Protein 5L09 (pdb70)

InterPro domains:
  IPR000792 Transcription regulator LuxR, C-terminal [PF00196] (180-233)
  IPR000792 Transcription regulator LuxR, C-terminal [PR00038] (181-195)
  IPR000792 Transcription regulator LuxR, C-terminal [PR00038] (195-211)
  IPR000792 Transcription regulator LuxR, C-terminal [PR00038] (211-223)
  IPR000792 Transcription regulator LuxR, C-terminal [PS00622] (195-222)
  IPR000792 Transcription regulator LuxR, C-terminal [PS50043] (174-239)
  IPR000792 Transcription regulator LuxR, C-terminal [SM00421] (178-235)
  IPR000792 Transcription regulator LuxR, C-terminal [cd06170] (181-237)
  IPR005143 Transcription factor LuxR-like, autoinducer-binding domain [PF03472] (13-157)
  IPR016032 Signal transduction response regulator, C-terminal effector [SSF46894] (178-241)
  IPR036388 Winged helix-like DNA-binding domain superfamily [G3DSA:1.10.10.10] (181-241)
  IPR036693 Transcription factor LuxR-like, autoinducer-binding domain superfamily [G3DSA:3.30.450.80] (1-179)
  IPR036693 Transcription factor LuxR-like, autoinducer-binding domain superfamily [SSF75516] (2-162)

Nearest PDB structures (foldseek):
  5l09-assembly1_B  TM=1.006E+00  e=4.737E-28  Yersinia enterocolitica subsp. enterocolitica 8081
  5l07-assembly1_A  TM=9.678E-01  e=7.336E-25  Yersinia enterocolitica
  5l09-assembly1_A  TM=9.759E-01  e=1.894E-23  Yersinia enterocolitica subsp. enterocolitica 8081
  5l07-assembly1_B  TM=9.700E-01  e=7.564E-23  Yersinia enterocolitica
  6mwz-assembly1_A  TM=8.054E-01  e=3.271E-07  Pseudomonas aeruginosa UCBPP-PA14

Sequence (317 aa):
IIDYFDNESINEDIKNYIQRRRIKAYGDLLRYSYLVNKKTPLHPTIISNYPLLDWVKKYKKNSYHLIDPVILTAKDKVAPFAWDDNSVINKKDSAVFKLAREYNIVNGYTFVLLHDNSNNATLNISNGSDDSISFDESIEINKEEKIQLLILTHEKLGLYQSYFDNESINEDIKNYIQRRIKAYGDLRYSYLVNKKTPLHPTIISNYPLDWVKKYKKNSYHLIDPVILTAKDKVAPFAWDDNSVINKKSTDSAVFKLAREYNIVNGYTFVLLHDNSNNATLNISNGSDDSISFDESIEINKEKIQLLILTHEKLGLYQSNSDK

Structure (mmCIF, N/CA/C/O backbone):
data_5L09
#
_entry.id   5L09
#
_cell.length_a   63.878
_cell.length_b   122.775
_cell.length_c   107.603
_cell.angle_alpha   90.00
_cell.angle_beta   90.00
_cell.angle_gamma   90.00
#
_symmetry.space_group_name_H-M   'C 2 2 21'
#
loop_
_entity.id
_entity.type
_entity.pdbx_description
1 polymer 'Quorum-sensing transcriptional activator'
2 non-polymer 3-oxo-N-[(3S)-2-oxotetrahydrofuran-3-yl]hexanamide
3 non-polymer 'SULFATE ION'
4 non-polymer 1,2-ETHANEDIOL
5 non-polymer 'ACETIC ACID'
6 water water
#
loop_
_atom_site.group_PDB
_atom_site.id
_atom_site.type_symbol
_atom_site.label_atom_id
_atom_site.label_alt_id
_atom_site.label_comp_id
_atom_site.label_asym_id
_atom_site.label_entity_id
_atom_site.label_seq_id
_atom_site.pdbx_PDB_ins_code
_atom_site.Cartn_x
_atom_site.Cartn_y
_atom_site.Cartn_z
_atom_site.occupancy
_atom_site.B_iso_or_equiv
_atom_site.auth_seq_id
_atom_site.auth_comp_id
_atom_site.auth_asym_id
_atom_site.auth_atom_id
_atom_site.pdbx_PDB_model_num
ATOM 1 N N . ILE A 1 2 ? 33.900 10.557 4.541 1.00 87.86 2 ILE A N 1
ATOM 2 C CA . ILE A 1 2 ? 34.260 11.774 3.819 1.00 90.38 2 ILE A CA 1
ATOM 3 C C . ILE A 1 2 ? 33.553 11.815 2.460 1.00 81.93 2 ILE A C 1
ATOM 4 O O . ILE A 1 2 ? 33.419 10.791 1.781 1.00 76.59 2 ILE A O 1
ATOM 9 N N . ILE A 1 3 ? 33.102 13.008 2.073 1.00 72.69 3 ILE A N 1
ATOM 10 C CA . ILE A 1 3 ? 32.277 13.210 0.888 1.00 71.17 3 ILE A CA 1
ATOM 11 C C . ILE A 1 3 ? 33.055 14.057 -0.113 1.00 73.60 3 ILE A C 1
ATOM 12 O O . ILE A 1 3 ? 33.752 15.001 0.274 1.00 79.33 3 ILE A O 1
ATOM 17 N N . ASP A 1 4 ? 32.932 13.719 -1.399 1.00 77.42 4 ASP A N 1
ATOM 18 C CA . ASP A 1 4 ? 33.551 14.472 -2.486 1.00 76.61 4 ASP A CA 1
ATOM 19 C C . ASP A 1 4 ? 32.640 15.618 -2.939 1.00 73.91 4 ASP A C 1
ATOM 20 O O . ASP A 1 4 ? 31.471 15.708 -2.556 1.00 66.78 4 ASP A O 1
ATOM 25 N N . TYR A 1 5 ? 33.192 16.503 -3.770 1.00 69.61 5 TYR A N 1
ATOM 26 C CA . TYR A 1 5 ? 32.398 17.576 -4.356 1.00 64.85 5 TYR A CA 1
ATOM 27 C C . TYR A 1 5 ? 31.395 17.006 -5.352 1.00 56.79 5 TYR A C 1
ATOM 28 O O . TYR A 1 5 ? 31.720 16.118 -6.145 1.00 60.02 5 TYR A O 1
ATOM 37 N N . PHE A 1 6 ? 30.172 17.536 -5.317 1.00 33.50 6 PHE A N 1
ATOM 38 C CA . PHE A 1 6 ? 29.051 16.990 -6.085 1.00 27.08 6 PHE A CA 1
ATOM 39 C C . PHE A 1 6 ? 29.053 17.503 -7.529 1.00 30.95 6 PHE A C 1
ATOM 40 O O . PHE A 1 6 ? 28.100 18.126 -7.990 1.00 43.83 6 PHE A O 1
ATOM 48 N N . ASP A 1 7 ? 30.131 17.221 -8.255 1.00 35.93 7 ASP A N 1
ATOM 49 C CA . ASP A 1 7 ? 30.334 17.897 -9.533 1.00 41.63 7 ASP A CA 1
ATOM 50 C C . ASP A 1 7 ? 30.606 16.938 -10.692 1.00 41.16 7 ASP A C 1
ATOM 51 O O . ASP A 1 7 ? 31.312 17.295 -11.638 1.00 45.13 7 ASP A O 1
ATOM 56 N N . ASN A 1 8 ? 30.041 15.735 -10.664 1.00 35.11 8 ASN A N 1
ATOM 57 C CA . ASN A 1 8 ? 30.042 14.862 -11.836 1.00 30.47 8 ASN A CA 1
ATOM 58 C C . ASN A 1 8 ? 28.764 15.136 -12.625 1.00 32.33 8 ASN A C 1
ATOM 59 O O . ASN A 1 8 ? 27.660 15.015 -12.085 1.00 27.58 8 ASN A O 1
ATOM 64 N N . GLU A 1 9 ? 28.917 15.506 -13.899 1.00 27.00 9 GLU A N 1
ATOM 65 C CA . GLU A 1 9 ? 27.788 15.945 -14.711 1.00 30.31 9 GLU A CA 1
ATOM 66 C C . GLU A 1 9 ? 26.827 14.805 -15.021 1.00 24.25 9 GLU A C 1
ATOM 67 O O . GLU A 1 9 ? 25.609 15.004 -15.018 1.00 24.15 9 GLU A O 1
ATOM 73 N N . SER A 1 10 ? 27.353 13.615 -15.339 1.00 24.16 10 SER A N 1
ATOM 74 C CA . SER A 1 10 ? 26.485 12.465 -15.601 1.00 29.76 10 SER A CA 1
ATOM 75 C C . SER A 1 10 ? 25.648 12.104 -14.373 1.00 25.90 10 SER A C 1
ATOM 76 O O . SER A 1 10 ? 24.465 11.769 -14.497 1.00 22.21 10 SER A O 1
ATOM 79 N N . ILE A 1 11 ? 26.261 12.133 -13.187 1.00 24.04 11 ILE A N 1
ATOM 80 C CA . ILE A 1 11 ? 25.548 11.787 -11.961 1.00 25.71 11 ILE A CA 1
ATOM 81 C C . ILE A 1 11 ? 24.489 12.835 -11.648 1.00 23.39 11 ILE A C 1
ATOM 82 O O . ILE A 1 11 ? 23.349 12.503 -11.303 1.00 19.35 11 ILE A O 1
ATOM 87 N N . ASN A 1 12 ? 24.838 14.116 -11.796 1.00 18.91 12 ASN A N 1
ATOM 88 C CA . ASN A 1 12 ? 23.892 15.173 -11.468 1.00 23.84 12 ASN A CA 1
ATOM 89 C C . ASN A 1 12 ? 22.716 15.194 -12.429 1.00 26.34 12 ASN A C 1
ATOM 90 O O . ASN A 1 12 ? 21.607 15.548 -12.023 1.00 19.47 12 ASN A O 1
ATOM 95 N N . GLU A 1 13 ? 22.924 14.798 -13.692 1.00 19.98 13 GLU A N 1
ATOM 96 C CA . GLU A 1 13 ? 21.801 14.687 -14.620 1.00 21.32 13 GLU A CA 1
ATOM 97 C C . GLU A 1 13 ? 20.903 13.504 -14.268 1.00 19.94 13 GLU A C 1
ATOM 98 O O . GLU A 1 13 ? 19.677 13.595 -14.391 1.00 20.62 13 GLU A O 1
ATOM 104 N N . ASP A 1 14 ? 21.490 12.380 -13.843 1.00 19.05 14 ASP A N 1
ATOM 105 C CA . ASP A 1 14 ? 20.660 11.265 -13.378 1.00 18.69 14 ASP A CA 1
ATOM 106 C C . ASP A 1 14 ? 19.845 11.650 -12.150 1.00 16.30 14 ASP A C 1
ATOM 107 O O . ASP A 1 14 ? 18.660 11.316 -12.054 1.00 21.46 14 ASP A O 1
ATOM 112 N N . ILE A 1 15 ? 20.458 12.374 -11.220 1.00 13.80 15 ILE A N 1
ATOM 113 C CA . ILE A 1 15 ? 19.744 12.849 -10.038 1.00 16.97 15 ILE A CA 1
ATOM 114 C C . ILE A 1 15 ? 18.685 13.872 -10.429 1.00 18.02 15 ILE A C 1
ATOM 115 O O . ILE A 1 15 ? 17.600 13.927 -9.833 1.00 15.94 15 ILE A O 1
ATOM 120 N N . LYS A 1 16 ? 18.972 14.695 -11.439 1.00 18.07 16 LYS A N 1
ATOM 121 C CA . LYS A 1 16 ? 17.949 15.606 -11.952 1.00 16.40 16 LYS A CA 1
ATOM 122 C C . LYS A 1 16 ? 16.727 14.841 -12.449 1.00 16.42 16 LYS A C 1
ATOM 123 O O . LYS A 1 16 ? 15.581 15.201 -12.145 1.00 16.57 16 LYS A O 1
ATOM 129 N N . ASN A 1 17 ? 16.947 13.778 -13.213 1.00 18.12 17 ASN A N 1
ATOM 130 C CA . ASN A 1 17 ? 15.816 12.968 -13.662 1.00 17.84 17 ASN A CA 1
ATOM 131 C C . ASN A 1 17 ? 15.105 12.328 -12.478 1.00 20.00 17 ASN A C 1
ATOM 132 O O . ASN A 1 17 ? 13.870 12.281 -12.435 1.00 21.33 17 ASN A O 1
ATOM 137 N N . TYR A 1 18 ? 15.878 11.849 -11.499 1.00 19.60 18 TYR A N 1
ATOM 138 C CA . TYR A 1 18 ? 15.302 11.265 -10.286 1.00 16.86 18 TYR A CA 1
ATOM 139 C C . TYR A 1 18 ? 14.347 12.237 -9.585 1.00 13.78 18 TYR A C 1
ATOM 140 O O . TYR A 1 18 ? 13.216 11.866 -9.231 1.00 16.76 18 TYR A O 1
ATOM 149 N N . ILE A 1 19 ? 14.792 13.481 -9.355 1.00 12.37 19 ILE A N 1
ATOM 150 C CA . ILE A 1 19 ? 13.933 14.498 -8.730 1.00 13.59 19 ILE A CA 1
ATOM 151 C C . ILE A 1 19 ? 12.734 14.816 -9.613 1.00 16.21 19 ILE A C 1
ATOM 152 O O . ILE A 1 19 ? 11.591 14.871 -9.144 1.00 14.84 19 ILE A O 1
ATOM 157 N N . GLN A 1 20 ? 12.987 15.103 -10.895 1.00 17.98 20 GLN A N 1
ATOM 158 C CA . GLN A 1 20 ? 11.950 15.648 -11.773 1.00 25.14 20 GLN A CA 1
ATOM 159 C C . GLN A 1 20 ? 10.762 14.694 -11.903 1.00 23.29 20 GLN A C 1
ATOM 160 O O . GLN A 1 20 ? 9.598 15.122 -11.825 1.00 21.99 20 GLN A O 1
ATOM 166 N N A ARG A 1 21 ? 11.038 13.395 -12.081 0.46 21.75 21 ARG A N 1
ATOM 167 N N B ARG A 1 21 ? 11.039 13.393 -12.069 0.54 21.21 21 ARG A N 1
ATOM 168 C CA A ARG A 1 21 ? 9.968 12.408 -12.210 0.46 27.92 21 ARG A CA 1
ATOM 169 C CA B ARG A 1 21 ? 9.971 12.406 -12.212 0.54 27.93 21 ARG A CA 1
ATOM 170 C C A ARG A 1 21 ? 9.102 12.362 -10.962 0.46 31.69 21 ARG A C 1
ATOM 171 C C B ARG A 1 21 ? 9.108 12.336 -10.963 0.54 32.01 21 ARG A C 1
ATOM 172 O O A ARG A 1 21 ? 7.882 12.182 -11.051 0.46 29.41 21 ARG A O 1
ATOM 173 O O B ARG A 1 21 ? 7.894 12.120 -11.051 0.54 29.55 21 ARG A O 1
ATOM 188 N N . ARG A 1 22 ? 9.718 12.508 -9.785 1.00 23.09 22 ARG A N 1
ATOM 189 C CA . ARG A 1 22 ? 8.978 12.360 -8.536 1.00 22.30 22 ARG A CA 1
ATOM 190 C C . ARG A 1 22 ? 8.260 13.636 -8.161 1.00 20.90 22 ARG A C 1
ATOM 191 O O . ARG A 1 22 ? 7.110 13.598 -7.694 1.00 22.88 22 ARG A O 1
ATOM 199 N N . ILE A 1 23 ? 8.913 14.783 -8.355 1.00 20.32 23 ILE A N 1
ATOM 200 C CA . ILE A 1 23 ? 8.278 16.011 -7.907 1.00 27.49 23 ILE A CA 1
ATOM 201 C C . ILE A 1 23 ? 7.090 16.378 -8.808 1.00 24.35 23 ILE A C 1
ATOM 202 O O . ILE A 1 23 ? 6.164 17.073 -8.362 1.00 23.89 23 ILE A O 1
ATOM 207 N N . LYS A 1 24 ? 7.032 15.848 -10.031 1.00 28.13 24 LYS A N 1
ATOM 208 C CA . LYS A 1 24 ? 5.881 16.139 -10.886 1.00 31.16 24 LYS A CA 1
ATOM 209 C C . LYS A 1 24 ? 4.597 15.458 -10.417 1.00 31.74 24 LYS A C 1
ATOM 210 O O . LYS A 1 24 ? 3.519 15.848 -10.872 1.00 29.86 24 LYS A O 1
ATOM 216 N N . ALA A 1 25 ? 4.679 14.486 -9.498 1.00 31.26 25 ALA A N 1
ATOM 217 C CA . ALA A 1 25 ? 3.494 13.983 -8.804 1.00 28.74 25 ALA A CA 1
ATOM 218 C C . ALA A 1 25 ? 2.750 15.068 -8.036 1.00 35.57 25 ALA A C 1
ATOM 219 O O . ALA A 1 25 ? 1.582 14.873 -7.696 1.00 33.80 25 ALA A O 1
ATOM 221 N N . TYR A 1 26 ? 3.394 16.184 -7.718 1.00 26.20 26 TYR A N 1
ATOM 222 C CA . TYR A 1 26 ? 2.760 17.223 -6.922 1.00 32.44 26 TYR A CA 1
ATOM 223 C C . TYR A 1 26 ? 2.282 18.397 -7.761 1.00 29.19 26 TYR A C 1
ATOM 224 O O . TYR A 1 26 ? 1.730 19.353 -7.204 1.00 31.07 26 TYR A O 1
ATOM 233 N N . GLY A 1 27 ? 2.428 18.326 -9.079 1.00 28.71 27 GLY A N 1
ATOM 234 C CA . GLY A 1 27 ? 2.009 19.367 -9.995 1.00 33.77 27 GLY A CA 1
ATOM 235 C C . GLY A 1 27 ? 3.089 19.695 -11.003 1.00 29.64 27 GLY A C 1
ATOM 236 O O . GLY A 1 27 ? 4.187 19.132 -10.991 1.00 32.08 27 GLY A O 1
ATOM 237 N N . ASP A 1 28 ? 2.767 20.611 -11.911 1.00 33.82 28 ASP A N 1
ATOM 238 C CA . ASP A 1 28 ? 3.750 21.153 -12.849 1.00 44.83 28 ASP A CA 1
ATOM 239 C C . ASP A 1 28 ? 4.438 22.307 -12.129 1.00 48.67 28 ASP A C 1
ATOM 240 O O . ASP A 1 28 ? 3.879 23.400 -12.010 1.00 59.24 28 ASP A O 1
ATOM 245 N N A LEU A 1 29 ? 5.647 22.051 -11.630 0.48 29.08 29 LEU A N 1
ATOM 246 N N B LEU A 1 29 ? 5.647 22.077 -11.630 0.52 28.94 29 LEU A N 1
ATOM 247 C CA A LEU A 1 29 ? 6.307 22.944 -10.690 0.48 30.92 29 LEU A CA 1
ATOM 248 C CA B LEU A 1 29 ? 6.241 23.067 -10.747 0.52 30.99 29 LEU A CA 1
ATOM 249 C C A LEU A 1 29 ? 7.679 23.345 -11.211 0.48 26.43 29 LEU A C 1
ATOM 250 C C B LEU A 1 29 ? 7.712 23.266 -11.067 0.52 26.33 29 LEU A C 1
ATOM 251 O O A LEU A 1 29 ? 8.233 22.724 -12.121 0.48 20.38 29 LEU A O 1
ATOM 252 O O B LEU A 1 29 ? 8.373 22.414 -11.666 0.52 22.48 29 LEU A O 1
ATOM 261 N N . ARG A 1 30 ? 8.212 24.413 -10.622 1.00 16.99 30 ARG A N 1
ATOM 262 C CA . ARG A 1 30 ? 9.613 24.758 -10.733 1.00 13.61 30 ARG A CA 1
ATOM 263 C C . ARG A 1 30 ? 10.275 24.294 -9.445 1.00 21.47 30 ARG A C 1
ATOM 264 O O . ARG A 1 30 ? 9.700 24.454 -8.365 1.00 14.96 30 ARG A O 1
ATOM 272 N N . TYR A 1 31 ? 11.457 23.683 -9.556 1.00 15.84 31 TYR A N 1
ATOM 273 C CA . TYR A 1 31 ? 12.152 23.213 -8.360 1.00 13.30 31 TYR A CA 1
ATOM 274 C C . TYR A 1 31 ? 13.634 23.535 -8.492 1.00 18.03 31 TYR A C 1
ATOM 275 O O . TYR A 1 31 ? 14.176 23.627 -9.596 1.00 15.30 31 TYR A O 1
ATOM 284 N N . SER A 1 32 ? 14.288 23.691 -7.345 1.00 14.33 32 SER A N 1
ATOM 285 C CA . SER A 1 32 ? 15.739 23.760 -7.291 1.00 14.60 32 SER A CA 1
ATOM 286 C C . SER A 1 32 ? 16.217 22.993 -6.074 1.00 19.16 32 SER A C 1
ATOM 287 O O . SER A 1 32 ? 15.844 23.330 -4.952 1.00 13.51 32 SER A O 1
ATOM 290 N N . TYR A 1 33 ? 17.046 21.978 -6.305 1.00 13.80 33 TYR A N 1
ATOM 291 C CA . TYR A 1 33 ? 17.794 21.303 -5.258 1.00 9.85 33 TYR A CA 1
ATOM 292 C C . TYR A 1 33 ? 19.134 22.024 -5.147 1.00 15.21 33 TYR A C 1
ATOM 293 O O . TYR A 1 33 ? 19.949 21.979 -6.072 1.00 14.35 33 TYR A O 1
ATOM 302 N N . LEU A 1 34 ? 19.361 22.695 -4.022 1.00 11.15 34 LEU A N 1
ATOM 303 C CA . LEU A 1 34 ? 20.564 23.492 -3.807 1.00 11.90 34 LEU A CA 1
ATOM 304 C C . LEU A 1 34 ? 21.283 22.952 -2.575 1.00 15.24 34 LEU A C 1
ATOM 305 O O . LEU A 1 34 ? 20.696 22.892 -1.490 1.00 16.17 34 LEU A O 1
ATOM 310 N N . VAL A 1 35 ? 22.540 22.555 -2.738 1.00 11.66 35 VAL A N 1
ATOM 311 C CA . VAL A 1 35 ? 23.341 22.031 -1.631 1.00 12.43 35 VAL A CA 1
ATOM 312 C C . VAL A 1 35 ? 24.519 22.961 -1.412 1.00 20.47 35 VAL A C 1
ATOM 313 O O . VAL A 1 35 ? 25.242 23.287 -2.359 1.00 16.70 35 VAL A O 1
ATOM 325 N N . ASN A 1 37 ? 27.870 23.888 1.284 1.00 14.73 37 AS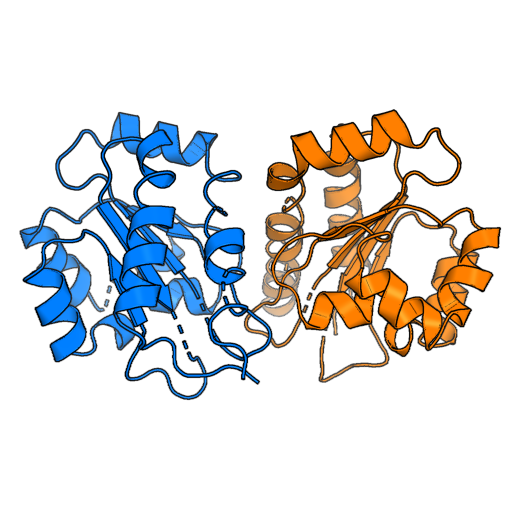N A N 1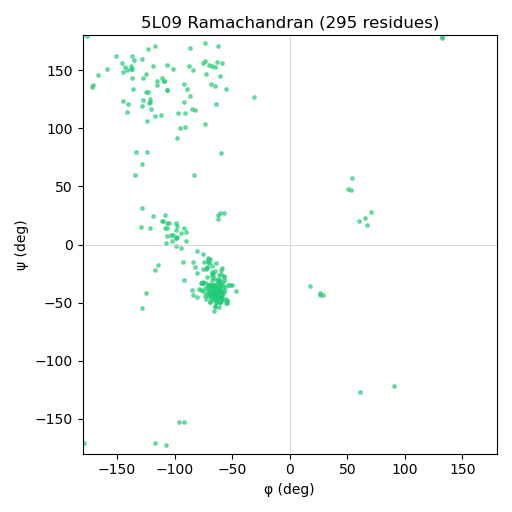
ATOM 326 C CA . ASN A 1 37 ? 28.683 23.523 2.436 1.00 12.44 37 ASN A CA 1
ATOM 327 C C . ASN A 1 37 ? 28.724 24.713 3.391 1.00 18.23 37 ASN A C 1
ATOM 328 O O . ASN A 1 37 ? 29.068 25.826 2.993 1.00 19.38 37 ASN A O 1
ATOM 333 N N . LYS A 1 38 ? 28.335 24.496 4.641 1.00 11.52 38 LYS A N 1
ATOM 334 C CA . LYS A 1 38 ? 28.231 25.624 5.556 1.00 12.59 38 LYS A CA 1
ATOM 335 C C . LYS A 1 38 ? 29.595 26.164 5.995 1.00 22.28 38 LYS A C 1
ATOM 336 O O . LYS A 1 38 ? 29.670 27.313 6.438 1.00 20.42 38 LYS A O 1
ATOM 342 N N . LYS A 1 39 ? 30.666 25.373 5.890 1.00 18.47 39 LYS A N 1
ATOM 343 C CA . LYS A 1 39 ? 31.999 25.904 6.183 1.00 23.40 39 LYS A CA 1
ATOM 344 C C . LYS A 1 39 ? 32.544 26.723 5.026 1.00 22.44 39 LYS A C 1
ATOM 345 O O . LYS A 1 39 ? 33.243 27.719 5.249 1.00 20.95 39 LYS A O 1
ATOM 351 N N . THR A 1 40 ? 32.290 26.288 3.788 1.00 18.55 40 THR A N 1
ATOM 352 C CA . THR A 1 40 ? 32.845 26.923 2.584 1.00 16.62 40 THR A CA 1
ATOM 353 C C . THR A 1 40 ? 31.698 27.087 1.594 1.00 17.45 40 THR A C 1
ATOM 354 O O . THR A 1 40 ? 31.564 26.308 0.644 1.00 16.60 40 THR A O 1
ATOM 358 N N . PRO A 1 41 ? 30.866 28.100 1.778 1.00 17.12 41 PRO A N 1
ATOM 359 C CA . PRO A 1 41 ? 29.576 28.157 1.065 1.00 19.16 41 PRO A CA 1
ATOM 360 C C . PRO A 1 41 ? 29.581 28.891 -0.267 1.00 21.56 41 PRO A C 1
ATOM 361 O O . PRO A 1 41 ? 28.495 29.205 -0.762 1.00 19.59 41 PRO A O 1
ATOM 365 N N . LEU A 1 42 ? 30.738 29.185 -0.860 1.00 24.42 42 LEU A N 1
ATOM 366 C CA . LEU A 1 42 ? 30.746 30.099 -1.998 1.00 27.73 42 LEU A CA 1
ATOM 367 C C . LEU A 1 42 ? 30.128 29.470 -3.248 1.00 16.58 42 LEU A C 1
ATOM 368 O O . LEU A 1 42 ? 29.486 30.179 -4.032 1.00 20.72 42 LEU A O 1
ATOM 373 N N . HIS A 1 43 ? 30.324 28.165 -3.459 1.00 17.14 43 HIS A N 1
ATOM 374 C CA . HIS A 1 43 ? 29.991 27.488 -4.717 1.00 22.25 43 HIS A CA 1
ATOM 375 C C . HIS A 1 43 ? 29.040 26.329 -4.464 1.00 24.63 43 HIS A C 1
ATOM 376 O O . HIS A 1 43 ? 29.456 25.167 -4.438 1.00 23.47 43 HIS A O 1
ATOM 383 N N . PRO A 1 44 ? 27.752 26.601 -4.298 1.00 18.49 44 PRO A N 1
ATOM 384 C CA . PRO A 1 44 ? 26.788 25.521 -4.036 1.00 18.47 44 PRO A CA 1
ATOM 385 C C . PRO A 1 44 ? 26.518 24.714 -5.294 1.00 16.29 44 PRO A C 1
ATOM 386 O O . PRO A 1 44 ? 26.718 25.164 -6.421 1.00 20.75 44 PRO A O 1
ATOM 390 N N . THR A 1 45 ? 26.055 23.493 -5.096 1.00 16.92 45 THR A N 1
ATOM 391 C CA . THR A 1 45 ? 25.579 22.684 -6.207 1.00 14.47 45 THR A CA 1
ATOM 392 C C . THR A 1 45 ? 24.098 22.958 -6.425 1.00 14.98 45 THR A C 1
ATOM 393 O O . THR A 1 45 ? 23.321 22.992 -5.464 1.00 16.45 45 THR A O 1
ATOM 397 N N . ILE A 1 46 ? 23.704 23.165 -7.683 1.00 11.69 46 ILE A N 1
ATOM 398 C CA . ILE A 1 46 ? 22.316 23.516 -8.000 1.00 16.85 46 ILE A CA 1
ATOM 399 C C . ILE A 1 46 ? 21.811 22.566 -9.079 1.00 25.67 46 ILE A C 1
ATOM 400 O O . ILE A 1 46 ? 22.358 22.536 -10.186 1.00 18.49 46 ILE A O 1
ATOM 405 N N . ILE A 1 47 ? 20.763 21.808 -8.774 1.00 13.36 47 ILE A N 1
ATOM 406 C CA . ILE A 1 47 ? 20.108 20.955 -9.760 1.00 14.43 47 ILE A CA 1
ATOM 407 C C . ILE A 1 47 ? 18.664 21.424 -9.849 1.00 16.35 47 ILE A C 1
ATOM 408 O O . ILE A 1 47 ? 17.931 21.362 -8.853 1.00 16.60 47 ILE A O 1
ATOM 413 N N . SER A 1 48 ? 18.257 21.914 -11.026 1.00 14.81 48 SER A N 1
ATOM 414 C CA . SER A 1 48 ? 17.060 22.751 -11.086 1.00 14.96 48 SER A CA 1
ATOM 415 C C . SER A 1 48 ? 16.472 22.764 -12.491 1.00 20.96 48 SER A C 1
ATOM 416 O O . SER A 1 48 ? 17.197 22.647 -13.484 1.00 19.00 48 SER A O 1
ATOM 419 N N . ASN A 1 49 ? 15.153 22.945 -12.564 1.00 17.25 49 ASN A N 1
ATOM 420 C CA . ASN A 1 49 ? 14.490 23.305 -13.809 1.00 24.91 49 ASN A CA 1
ATOM 421 C C . ASN A 1 49 ? 14.036 24.761 -13.822 1.00 24.03 49 ASN A C 1
ATOM 422 O O . ASN A 1 49 ? 13.157 25.120 -14.612 1.00 21.11 49 ASN A O 1
ATOM 427 N N . TYR A 1 50 ? 14.597 25.608 -12.947 1.00 21.02 50 TYR A N 1
ATOM 428 C CA . TYR A 1 50 ? 14.352 27.047 -13.057 1.00 18.75 50 TYR A CA 1
ATOM 429 C C . TYR A 1 50 ? 14.810 27.532 -14.435 1.00 18.48 50 TYR A C 1
ATOM 430 O O . TYR A 1 50 ? 15.682 26.916 -15.052 1.00 20.31 50 TYR A O 1
ATOM 439 N N . PRO A 1 51 ? 14.265 28.652 -14.918 1.00 27.75 51 PRO A N 1
ATOM 440 C CA . PRO A 1 51 ? 14.797 29.270 -16.145 1.00 33.12 51 PRO A CA 1
ATOM 441 C C . PRO A 1 51 ? 16.316 29.364 -16.127 1.00 31.82 51 PRO A C 1
ATOM 442 O O . PRO A 1 51 ? 16.916 29.859 -15.166 1.00 26.99 51 PRO A O 1
ATOM 446 N N A LEU A 1 52 ? 16.934 28.890 -17.216 0.34 27.99 52 LEU A N 1
ATOM 447 N N B LEU A 1 52 ? 16.935 28.900 -17.217 0.66 26.52 52 LEU A N 1
ATOM 448 C CA A LEU A 1 52 ? 18.386 28.750 -17.268 0.34 30.54 52 LEU A CA 1
ATOM 449 C CA B LEU A 1 52 ? 18.384 28.757 -17.257 0.66 30.91 52 LEU A CA 1
ATOM 450 C C A LEU A 1 52 ? 19.089 30.090 -17.085 0.34 29.67 52 LEU A C 1
ATOM 451 C C B LEU A 1 52 ? 19.085 30.097 -17.073 0.66 29.91 52 LEU A C 1
ATOM 452 O O A LEU A 1 52 ? 20.157 30.157 -16.468 0.34 27.59 52 LEU A O 1
ATOM 453 O O B LEU A 1 52 ? 20.145 30.171 -16.445 0.66 27.45 52 LEU A O 1
ATOM 462 N N . ASP A 1 53 ? 18.510 31.169 -17.615 1.00 30.46 53 ASP A N 1
ATOM 463 C CA . ASP A 1 53 ? 19.139 32.477 -17.474 1.00 33.00 53 ASP A CA 1
ATOM 464 C C . ASP A 1 53 ? 19.103 32.969 -16.031 1.00 31.38 53 ASP A C 1
ATOM 465 O O . ASP A 1 53 ? 20.034 33.651 -15.590 1.00 27.49 53 ASP A O 1
ATOM 470 N N . TRP A 1 54 ? 18.055 32.624 -15.280 1.00 22.03 54 TRP A N 1
ATOM 471 C CA . TRP A 1 54 ? 18.029 32.954 -13.859 1.00 19.49 54 TRP A CA 1
ATOM 472 C C . TRP A 1 54 ? 19.076 32.152 -13.094 1.00 20.06 54 TRP A C 1
ATOM 473 O O . TRP A 1 54 ? 19.828 32.716 -12.286 1.00 21.49 54 TRP A O 1
ATOM 484 N N . VAL A 1 55 ? 19.159 30.839 -13.354 1.00 19.05 55 VAL A N 1
ATOM 485 C CA . VAL A 1 55 ? 20.173 30.009 -12.708 1.00 19.15 55 VAL A CA 1
ATOM 486 C C . VAL A 1 55 ? 21.566 30.564 -12.977 1.00 24.39 55 VAL A C 1
ATOM 487 O O . VAL A 1 55 ? 22.386 30.697 -12.062 1.00 20.80 55 VAL A O 1
ATOM 491 N N . LYS A 1 56 ? 21.852 30.899 -14.240 1.00 24.19 56 LYS A N 1
ATOM 492 C CA . LYS A 1 56 ? 23.175 31.412 -14.576 1.00 23.81 56 LYS A CA 1
ATOM 493 C C . LYS A 1 56 ? 23.459 32.723 -13.857 1.00 20.50 56 LYS A C 1
ATOM 494 O O . LYS A 1 56 ? 24.572 32.938 -13.368 1.00 23.72 56 LYS A O 1
ATOM 500 N N . LYS A 1 57 ? 22.469 33.621 -13.801 1.00 21.30 57 LYS A N 1
ATOM 501 C CA . LYS A 1 57 ? 22.646 34.893 -13.100 1.00 22.21 57 LYS A CA 1
ATOM 502 C C . LYS A 1 57 ? 22.846 34.683 -11.601 1.00 22.14 57 LYS A C 1
ATOM 503 O O . LYS A 1 57 ? 23.654 35.373 -10.963 1.00 22.32 57 LYS A O 1
ATOM 509 N N . TYR A 1 58 ? 22.100 33.739 -11.026 1.00 23.56 58 TYR A N 1
ATOM 510 C CA . TYR A 1 58 ? 22.151 33.475 -9.591 1.00 19.84 58 TYR A CA 1
ATOM 511 C C . TYR A 1 58 ? 23.513 32.912 -9.199 1.00 18.57 58 TYR A C 1
ATOM 512 O O . TYR A 1 58 ? 24.082 33.287 -8.166 1.00 19.64 58 TYR A O 1
ATOM 521 N N . LYS A 1 59 ? 24.052 32.016 -10.030 1.00 22.23 59 LYS A N 1
ATOM 522 C CA . LYS A 1 59 ? 25.389 31.482 -9.800 1.00 24.26 59 LYS A CA 1
ATOM 523 C C . LYS A 1 59 ? 26.451 32.552 -9.991 1.00 26.71 59 LYS A C 1
ATOM 524 O O . LYS A 1 59 ? 27.367 32.674 -9.178 1.00 24.01 59 LYS A O 1
ATOM 530 N N . LYS A 1 60 ? 26.349 33.334 -11.066 1.00 23.63 60 LYS A N 1
ATOM 531 C CA . LYS A 1 60 ? 27.410 34.298 -11.367 1.00 29.13 60 LYS A CA 1
ATOM 532 C C . LYS A 1 60 ? 27.553 35.334 -10.255 1.00 34.52 60 LYS A C 1
ATOM 533 O O . LYS A 1 60 ? 28.667 35.759 -9.932 1.00 30.74 60 LYS A O 1
ATOM 539 N N . ASN A 1 61 ? 26.442 35.736 -9.640 1.00 26.15 61 ASN A N 1
ATOM 540 C CA . ASN A 1 61 ? 26.449 36.768 -8.615 1.00 23.57 61 ASN A CA 1
ATOM 541 C C . ASN A 1 61 ? 26.436 36.211 -7.194 1.00 21.17 61 ASN A C 1
ATOM 542 O O . ASN A 1 61 ? 26.339 36.994 -6.246 1.00 24.93 61 ASN A O 1
ATOM 547 N N . SER A 1 62 ? 26.529 34.888 -7.033 1.00 20.24 62 SER A N 1
ATOM 548 C CA . SER A 1 62 ? 26.532 34.227 -5.717 1.00 22.04 62 SER A CA 1
ATOM 549 C C . SER A 1 62 ? 25.330 34.651 -4.882 1.00 18.51 62 SER A C 1
ATOM 550 O O . SER A 1 62 ? 25.452 35.013 -3.707 1.00 19.87 62 SER A O 1
ATOM 553 N N . TYR A 1 63 ? 24.152 34.634 -5.518 1.00 21.73 63 TYR A N 1
ATOM 554 C CA . TYR A 1 63 ? 22.969 35.220 -4.895 1.00 20.63 63 TYR A CA 1
ATOM 555 C C . TYR A 1 63 ? 22.461 34.415 -3.719 1.00 15.62 63 TYR A C 1
ATOM 556 O O . TYR A 1 63 ? 21.678 34.949 -2.926 1.00 16.00 63 TYR A O 1
ATOM 565 N N . HIS A 1 64 ? 22.900 33.163 -3.572 1.00 13.87 64 HIS A N 1
ATOM 566 C CA . HIS A 1 64 ? 22.520 32.393 -2.389 1.00 14.89 64 HIS A CA 1
ATOM 567 C C . HIS A 1 64 ? 22.990 33.065 -1.109 1.00 15.84 64 HIS A C 1
ATOM 568 O O . HIS A 1 64 ? 22.379 32.878 -0.054 1.00 18.14 64 HIS A O 1
ATOM 575 N N . LEU A 1 65 ? 24.051 33.879 -1.186 1.00 20.35 65 LEU A N 1
ATOM 576 C CA . LEU A 1 65 ? 24.573 34.533 0.006 1.00 17.77 65 LEU A CA 1
ATOM 577 C C . LEU A 1 65 ? 23.657 35.639 0.508 1.00 21.46 65 LEU A C 1
ATOM 578 O O . LEU A 1 65 ? 23.769 36.033 1.673 1.00 22.13 65 LEU A O 1
ATOM 583 N N . ILE A 1 66 ? 22.765 36.155 -0.334 1.00 15.66 66 ILE A N 1
ATOM 584 C CA . ILE A 1 66 ? 21.795 37.165 0.067 1.00 19.32 66 ILE A CA 1
ATOM 585 C C . ILE A 1 66 ? 20.360 36.707 -0.167 1.00 24.15 66 ILE A C 1
ATOM 586 O O . ILE A 1 66 ? 19.435 37.519 -0.105 1.00 20.79 66 ILE A O 1
ATOM 591 N N . ASP A 1 67 ? 20.151 35.421 -0.409 1.00 16.03 67 ASP A N 1
ATOM 592 C CA . ASP A 1 67 ? 18.813 34.927 -0.726 1.00 12.39 67 ASP A CA 1
ATOM 593 C C . ASP A 1 67 ? 18.041 34.712 0.570 1.00 15.38 67 ASP A C 1
ATOM 594 O O . ASP A 1 67 ? 18.440 33.863 1.377 1.00 13.83 67 ASP A O 1
ATOM 599 N N . PRO A 1 68 ? 16.950 35.450 0.813 1.00 19.28 68 PRO A N 1
ATOM 600 C CA . PRO A 1 68 ? 16.181 35.249 2.059 1.00 19.08 68 PRO A CA 1
ATOM 601 C C . PRO A 1 68 ? 15.818 33.799 2.350 1.00 16.72 68 PRO A C 1
ATOM 602 O O . PRO A 1 68 ? 15.780 33.411 3.531 1.00 16.79 68 PRO A O 1
ATOM 606 N N . VAL A 1 69 ? 15.542 32.972 1.334 1.00 14.74 69 VAL A N 1
ATOM 607 C CA . VAL A 1 69 ? 15.112 31.613 1.689 1.00 11.18 69 VAL A CA 1
ATOM 608 C C . VAL A 1 69 ? 16.292 30.763 2.124 1.00 12.69 69 VAL A C 1
ATOM 609 O O . VAL A 1 69 ? 16.145 29.913 3.005 1.00 12.01 69 VAL A O 1
ATOM 613 N N . ILE A 1 70 ? 17.481 30.991 1.549 1.00 15.28 70 ILE A N 1
ATOM 614 C CA . ILE A 1 70 ? 18.676 30.273 1.982 1.00 14.66 70 ILE A CA 1
ATOM 615 C C . ILE A 1 70 ? 19.102 30.742 3.368 1.00 18.64 70 ILE A C 1
ATOM 616 O O . ILE A 1 70 ? 19.471 29.936 4.233 1.00 19.12 70 ILE A O 1
ATOM 621 N N . LEU A 1 71 ? 19.100 32.059 3.586 1.00 16.90 71 LEU A N 1
ATOM 622 C CA . LEU A 1 71 ? 19.434 32.593 4.904 1.00 19.60 71 LEU A CA 1
ATOM 623 C C . LEU A 1 71 ? 18.455 32.113 5.963 1.00 18.52 71 LEU A C 1
ATOM 624 O O . LEU A 1 71 ? 18.842 31.911 7.119 1.00 21.38 71 LEU A O 1
ATOM 629 N N . THR A 1 72 ? 17.186 31.910 5.589 1.00 12.98 72 THR A N 1
ATOM 630 C CA . THR A 1 72 ? 16.229 31.367 6.549 1.00 14.97 72 THR A CA 1
ATOM 631 C C . THR A 1 72 ? 16.475 29.886 6.788 1.00 18.99 72 THR A C 1
ATOM 632 O O . THR A 1 72 ? 16.485 29.436 7.943 1.00 13.72 72 THR A O 1
ATOM 636 N N . ALA A 1 73 ? 16.717 29.115 5.712 1.00 13.33 73 ALA A N 1
ATOM 637 C CA . ALA A 1 73 ? 16.851 27.661 5.842 1.00 17.40 73 ALA A CA 1
ATOM 638 C C . ALA A 1 73 ? 18.026 27.287 6.729 1.00 16.58 73 ALA A C 1
ATOM 639 O O . ALA A 1 73 ? 17.970 26.275 7.446 1.00 14.21 73 ALA A O 1
ATOM 641 N N . LYS A 1 74 ? 19.075 28.114 6.704 1.00 17.42 74 LYS A N 1
ATOM 642 C CA . LYS A 1 74 ? 20.287 27.895 7.485 1.00 20.22 74 LYS A CA 1
ATOM 643 C C . LYS A 1 74 ? 19.993 27.658 8.961 1.00 18.52 74 LYS A C 1
ATOM 644 O O . LYS A 1 74 ? 20.679 26.861 9.610 1.00 24.36 74 LYS A O 1
ATOM 650 N N . ASP A 1 75 ? 18.966 28.311 9.504 1.00 19.11 75 ASP A N 1
ATOM 651 C CA . ASP A 1 75 ? 18.606 28.147 10.909 1.00 23.74 75 ASP A CA 1
ATOM 652 C C . ASP A 1 75 ? 17.310 27.360 11.109 1.00 28.27 75 ASP A C 1
ATOM 653 O O . ASP A 1 75 ? 16.621 27.562 12.108 1.00 28.37 75 ASP A O 1
ATOM 658 N N . LYS A 1 76 ? 16.925 26.504 10.170 1.00 18.82 76 LYS A N 1
ATOM 659 C CA . LYS A 1 76 ? 15.659 25.785 10.293 1.00 16.44 76 LYS A CA 1
ATOM 660 C C . LYS A 1 76 ? 15.902 24.297 10.095 1.00 15.97 76 LYS A C 1
ATOM 661 O O . LYS A 1 76 ? 16.910 23.901 9.513 1.00 15.51 76 LYS A O 1
ATOM 667 N N . VAL A 1 77 ? 14.966 23.480 10.589 1.00 15.19 77 VAL A N 1
ATOM 668 C CA . VAL A 1 77 ? 14.864 22.078 10.192 1.00 16.23 77 VAL A CA 1
ATOM 669 C C . VAL A 1 77 ? 13.554 21.761 9.485 1.00 13.73 77 VAL A C 1
ATOM 670 O O . VAL A 1 77 ? 13.473 20.737 8.782 1.00 16.69 77 VAL A O 1
ATOM 674 N N . ALA A 1 78 ? 12.481 22.582 9.677 1.00 15.68 78 ALA A N 1
ATOM 675 C CA . ALA A 1 78 ? 11.152 22.319 9.175 1.00 14.42 78 ALA A CA 1
ATOM 676 C C . ALA A 1 78 ? 10.891 23.156 7.930 1.00 13.59 78 ALA A C 1
ATOM 677 O O . ALA A 1 78 ? 11.481 24.224 7.768 1.00 18.88 78 ALA A O 1
ATOM 679 N N . PRO A 1 79 ? 10.040 22.677 7.024 1.00 17.48 79 PRO A N 1
ATOM 680 C CA . PRO A 1 79 ? 9.773 23.431 5.796 1.00 14.81 79 PRO A CA 1
ATOM 681 C C . PRO A 1 79 ? 9.022 24.718 6.094 1.00 19.42 79 PRO A C 1
ATOM 682 O O . PRO A 1 79 ? 8.277 24.818 7.074 1.00 17.90 79 PRO A O 1
ATOM 686 N N . PHE A 1 80 ? 9.206 25.705 5.217 1.00 15.44 80 PHE A N 1
ATOM 687 C CA . PHE A 1 80 ? 8.545 26.998 5.378 1.00 13.15 80 PHE A CA 1
ATOM 688 C C . PHE A 1 80 ? 8.127 27.564 4.024 1.00 17.18 80 PHE A C 1
ATOM 689 O O . PHE A 1 80 ? 8.711 27.249 2.978 1.00 12.77 80 PHE A O 1
ATOM 697 N N . ALA A 1 81 ? 7.078 28.382 4.056 1.00 15.16 81 ALA A N 1
ATOM 698 C CA . ALA A 1 81 ? 6.616 29.098 2.883 1.00 17.30 81 ALA A CA 1
ATOM 699 C C . ALA A 1 81 ? 7.422 30.371 2.724 1.00 14.91 81 ALA A C 1
ATOM 700 O O . ALA A 1 81 ? 7.912 30.941 3.701 1.00 16.74 81 ALA A O 1
ATOM 702 N N . TRP A 1 82 ? 7.587 30.811 1.478 1.00 12.09 82 TRP A N 1
ATOM 703 C CA . TRP A 1 82 ? 8.386 32.020 1.311 1.00 14.55 82 TRP A CA 1
ATOM 704 C C . TRP A 1 82 ? 7.680 33.265 1.813 1.00 19.49 82 TRP A C 1
ATOM 705 O O . TRP A 1 82 ? 8.313 34.314 1.897 1.00 19.61 82 TRP A O 1
ATOM 716 N N . ASP A 1 83 ? 6.390 33.187 2.105 1.00 17.92 83 ASP A N 1
ATOM 717 C CA . ASP A 1 83 ? 5.674 34.281 2.740 1.00 34.99 83 ASP A CA 1
ATOM 718 C C . ASP A 1 83 ? 5.616 34.135 4.251 1.00 44.73 83 ASP A C 1
ATOM 719 O O . ASP A 1 83 ? 4.868 34.868 4.897 1.00 43.08 83 ASP A O 1
ATOM 724 N N . ASP A 1 84 ? 6.360 33.192 4.825 1.00 37.47 84 ASP A N 1
ATOM 725 C CA . ASP A 1 84 ? 6.370 33.044 6.271 1.00 40.84 84 ASP A CA 1
ATOM 726 C C . ASP A 1 84 ? 7.203 34.165 6.907 1.00 49.02 84 ASP A C 1
ATOM 727 O O . ASP A 1 84 ? 8.074 34.772 6.273 1.00 44.20 84 ASP A O 1
ATOM 732 N N . ASN A 1 85 ? 6.909 34.450 8.180 1.00 55.96 85 ASN A N 1
ATOM 733 C CA . ASN A 1 85 ? 7.442 35.653 8.820 1.00 57.26 85 ASN A CA 1
ATOM 734 C C . ASN A 1 85 ? 8.966 35.650 8.883 1.00 57.98 85 ASN A C 1
ATOM 735 O O . ASN A 1 85 ? 9.596 36.717 8.858 1.00 44.39 85 ASN A O 1
ATOM 740 N N . SER A 1 86 ? 9.580 34.471 8.956 1.00 57.49 86 SER A N 1
ATOM 741 C CA . SER A 1 86 ? 11.034 34.426 9.018 1.00 52.71 86 SER A CA 1
ATOM 742 C C . SER A 1 86 ? 11.671 34.924 7.722 1.00 40.77 86 SER A C 1
ATOM 743 O O . SER A 1 86 ? 12.723 35.573 7.759 1.00 45.23 86 SER A O 1
ATOM 746 N N . VAL A 1 87 ? 11.040 34.657 6.575 1.00 32.42 87 VAL A N 1
ATOM 747 C CA . VAL A 1 87 ? 11.597 35.086 5.292 1.00 33.87 87 VAL A CA 1
ATOM 748 C C . VAL A 1 87 ? 11.358 36.578 5.052 1.00 42.62 87 VAL A C 1
ATOM 749 O O . VAL A 1 87 ? 12.224 37.275 4.511 1.00 39.80 87 VAL A O 1
ATOM 753 N N . ILE A 1 88 ? 10.177 37.092 5.422 1.00 43.82 88 ILE A N 1
ATOM 754 C CA . ILE A 1 88 ? 9.880 38.505 5.168 1.00 53.24 88 ILE A CA 1
ATOM 755 C C . ILE A 1 88 ? 10.844 39.403 5.942 1.00 50.76 88 ILE A C 1
ATOM 756 O O . ILE A 1 88 ? 11.177 40.506 5.491 1.00 45.93 88 ILE A O 1
ATOM 761 N N . ASN A 1 89 ? 11.318 38.937 7.102 1.00 57.97 89 ASN A N 1
ATOM 762 C CA . ASN A 1 89 ? 12.334 39.664 7.860 1.00 67.52 89 ASN A CA 1
ATOM 763 C C . ASN A 1 89 ? 13.608 39.856 7.038 1.00 73.25 89 ASN A C 1
ATOM 764 O O . ASN A 1 89 ? 14.159 40.962 6.976 1.00 77.48 89 ASN A O 1
ATOM 769 N N . LYS A 1 90 ? 14.093 38.785 6.399 1.00 70.11 90 LYS A N 1
ATOM 770 C CA . LYS A 1 90 ? 15.280 38.901 5.552 1.00 60.99 90 LYS A CA 1
ATOM 771 C C . LYS A 1 90 ? 15.019 39.783 4.336 1.00 54.06 90 LYS A C 1
ATOM 772 O O . LYS A 1 90 ? 15.920 40.496 3.881 1.00 51.82 90 LYS A O 1
ATOM 778 N N . LYS A 1 91 ? 13.808 39.736 3.791 1.00 52.63 91 LYS A N 1
ATOM 779 C CA . LYS A 1 91 ? 13.434 40.581 2.664 1.00 61.22 91 LYS A CA 1
ATOM 780 C C . LYS A 1 91 ? 13.559 42.062 3.013 1.00 60.29 91 LYS A C 1
ATOM 781 O O . LYS A 1 91 ? 13.877 42.881 2.153 1.00 60.61 91 LYS A O 1
ATOM 787 N N . ASP A 1 94 ? 17.512 42.225 2.554 1.00 59.21 94 ASP A N 1
ATOM 788 C CA . ASP A 1 94 ? 17.769 42.440 1.135 1.00 70.48 94 ASP A CA 1
ATOM 789 C C . ASP A 1 94 ? 16.684 41.798 0.270 1.00 75.47 94 ASP A C 1
ATOM 790 O O . ASP A 1 94 ? 16.397 40.606 0.391 1.00 81.78 94 ASP A O 1
ATOM 795 N N . SER A 1 95 ? 16.092 42.596 -0.616 1.00 63.06 95 SER A N 1
ATOM 796 C CA . SER A 1 95 ? 15.029 42.133 -1.493 1.00 52.38 95 SER A CA 1
ATOM 797 C C . SER A 1 95 ? 15.487 41.958 -2.941 1.00 39.37 95 SER A C 1
ATOM 798 O O . SER A 1 95 ? 14.660 41.650 -3.807 1.00 26.18 95 SER A O 1
ATOM 801 N N . ALA A 1 96 ? 16.789 42.098 -3.214 1.00 28.70 96 ALA A N 1
ATOM 802 C CA . ALA A 1 96 ? 17.255 42.042 -4.596 1.00 30.54 96 ALA A CA 1
ATOM 803 C C . ALA A 1 96 ? 16.956 40.692 -5.233 1.00 24.58 96 ALA A C 1
ATOM 804 O O . ALA A 1 96 ? 16.583 40.628 -6.409 1.00 24.58 96 ALA A O 1
ATOM 806 N N . VAL A 1 97 ? 17.102 39.599 -4.476 1.00 20.68 97 VAL A N 1
ATOM 807 C CA . VAL A 1 97 ? 16.895 38.284 -5.079 1.00 19.38 97 VAL A CA 1
ATOM 808 C C . VAL A 1 97 ? 15.436 38.109 -5.473 1.00 17.29 97 VAL A C 1
ATOM 809 O O . VAL A 1 97 ? 15.133 37.651 -6.580 1.00 18.24 97 VAL A O 1
ATOM 813 N N . PHE A 1 98 ? 14.506 38.518 -4.610 1.00 16.89 98 PHE A N 1
ATOM 814 C CA . PHE A 1 98 ? 13.104 38.333 -4.980 1.00 19.04 98 PHE A CA 1
ATOM 815 C C . PHE A 1 98 ? 12.695 39.270 -6.108 1.00 18.38 98 PHE A C 1
ATOM 816 O O . PHE A 1 98 ? 11.911 38.883 -6.986 1.00 24.14 98 PHE A O 1
ATOM 824 N N . LYS A 1 99 ? 13.232 40.494 -6.119 1.00 21.90 99 LYS A N 1
ATOM 825 C CA . LYS A 1 99 ? 12.928 41.427 -7.201 1.00 27.05 99 LYS A CA 1
ATOM 826 C C . LYS A 1 99 ? 13.361 40.869 -8.547 1.00 29.45 99 LYS A C 1
ATOM 827 O O . LYS A 1 99 ? 12.613 40.927 -9.529 1.00 23.94 99 LYS A O 1
ATOM 833 N N . LEU A 1 100 ? 14.576 40.325 -8.613 1.00 26.07 100 LEU A N 1
ATOM 834 C CA . LEU A 1 100 ? 15.056 39.747 -9.860 1.00 22.31 100 LEU A CA 1
ATOM 835 C C . LEU A 1 100 ? 14.292 38.476 -10.205 1.00 31.10 100 LEU A C 1
ATOM 836 O O . LEU A 1 100 ? 13.965 38.240 -11.376 1.00 28.22 100 LEU A O 1
ATOM 841 N N . ALA A 1 101 ? 13.998 37.644 -9.202 1.00 20.56 101 ALA A N 1
ATOM 842 C CA . ALA A 1 101 ? 13.255 36.412 -9.457 1.00 26.42 101 ALA A CA 1
ATOM 843 C C . ALA A 1 101 ? 11.868 36.689 -10.026 1.00 25.19 101 ALA A C 1
ATOM 844 O O . ALA A 1 101 ? 11.346 35.888 -10.812 1.00 17.50 101 ALA A O 1
ATOM 846 N N . ARG A 1 102 ? 11.257 37.807 -9.643 1.00 21.56 102 ARG A N 1
ATOM 847 C CA . ARG A 1 102 ? 9.920 38.114 -10.142 1.00 27.89 102 ARG A CA 1
ATOM 848 C C . ARG A 1 102 ? 9.904 38.174 -11.664 1.00 29.92 102 ARG A C 1
ATOM 849 O O . ARG A 1 102 ? 8.933 37.753 -12.305 1.00 25.40 102 ARG A O 1
ATOM 857 N N . GLU A 1 103 ? 10.981 38.672 -12.264 1.00 25.72 103 GLU A N 1
ATOM 858 C CA . GLU A 1 103 ? 11.018 38.747 -13.719 1.00 35.22 103 GLU A CA 1
ATOM 859 C C . GLU A 1 103 ? 10.972 37.376 -14.367 1.00 37.10 103 GLU A C 1
ATOM 860 O O . GLU A 1 103 ? 10.689 37.289 -15.565 1.00 32.83 103 GLU A O 1
ATOM 866 N N . TYR A 1 104 ? 11.227 36.306 -13.608 1.00 27.95 104 TYR A N 1
ATOM 867 C CA . TYR A 1 104 ? 11.096 34.941 -14.100 1.00 20.92 104 TYR A CA 1
ATOM 868 C C . TYR A 1 104 ? 9.843 34.244 -13.564 1.00 22.70 104 TYR A C 1
ATOM 869 O O . TYR A 1 104 ? 9.767 33.012 -13.597 1.00 31.90 104 TYR A O 1
ATOM 878 N N . ASN A 1 105 ? 8.862 35.004 -13.069 1.00 24.10 105 ASN A N 1
ATOM 879 C CA . ASN A 1 105 ? 7.637 34.474 -12.464 1.00 32.61 105 ASN A CA 1
ATOM 880 C C . ASN A 1 105 ? 7.902 33.601 -11.241 1.00 34.56 105 ASN A C 1
ATOM 881 O O . ASN A 1 105 ? 7.040 32.800 -10.859 1.00 36.08 105 ASN A O 1
ATOM 886 N N . ILE A 1 106 ? 9.059 33.726 -10.603 1.00 27.13 106 ILE A N 1
ATOM 887 C CA . ILE A 1 106 ? 9.372 32.941 -9.405 1.00 27.24 106 ILE A CA 1
ATOM 888 C C . ILE A 1 106 ? 9.061 33.848 -8.217 1.00 31.67 106 ILE A C 1
ATOM 889 O O . ILE A 1 106 ? 9.893 34.638 -7.774 1.00 28.37 106 ILE A O 1
ATOM 894 N N . VAL A 1 107 ? 7.829 33.754 -7.716 1.00 21.92 107 VAL A N 1
ATOM 895 C CA . VAL A 1 107 ? 7.315 34.684 -6.721 1.00 21.90 107 VAL A CA 1
ATOM 896 C C . VAL A 1 107 ? 6.814 33.968 -5.478 1.00 24.53 107 VAL A C 1
ATOM 897 O O . VAL A 1 107 ? 7.060 34.410 -4.351 1.00 30.47 107 VAL A O 1
ATOM 901 N N . ASN A 1 108 ? 6.122 32.858 -5.656 1.00 15.01 108 ASN A N 1
ATOM 902 C CA . ASN A 1 108 ? 5.466 32.148 -4.575 1.00 14.53 108 ASN A CA 1
ATOM 903 C C . ASN A 1 108 ? 6.133 30.787 -4.424 1.00 17.38 108 ASN A C 1
ATOM 904 O O . ASN A 1 108 ? 6.443 30.145 -5.430 1.00 17.86 108 ASN A O 1
ATOM 909 N N . GLY A 1 109 ? 6.390 30.347 -3.192 1.00 14.89 109 GLY A N 1
ATOM 910 C CA . GLY A 1 109 ? 7.146 29.109 -3.082 1.00 16.34 109 GLY A CA 1
ATOM 911 C C . GLY A 1 109 ? 7.325 28.613 -1.666 1.00 14.76 109 GLY A C 1
ATOM 912 O O . GLY A 1 109 ? 6.864 29.222 -0.697 1.00 12.03 109 GLY A O 1
ATOM 913 N N . TYR A 1 110 ? 8.004 27.462 -1.572 1.00 13.55 110 TYR A N 1
ATOM 914 C CA . TYR A 1 110 ? 8.303 26.794 -0.317 1.00 15.48 110 TYR A CA 1
ATOM 915 C C . TYR A 1 110 ? 9.743 26.315 -0.367 1.00 14.44 110 TYR A C 1
ATOM 916 O O . TYR A 1 110 ? 10.256 25.977 -1.437 1.00 9.37 110 TYR A O 1
ATOM 925 N N . THR A 1 111 ? 10.362 26.235 0.806 1.00 12.15 111 THR A N 1
ATOM 926 C CA . THR A 1 111 ? 11.687 25.653 0.950 1.00 14.13 111 THR A CA 1
ATOM 927 C C . THR A 1 111 ? 11.636 24.520 1.965 1.00 13.71 111 THR A C 1
ATOM 928 O O . THR A 1 111 ? 11.071 24.667 3.055 1.00 13.63 111 THR A O 1
ATOM 932 N N . PHE A 1 112 ? 12.206 23.380 1.582 1.00 12.39 112 PHE A N 1
ATOM 933 C CA . PHE A 1 112 ? 12.414 22.238 2.453 1.00 8.14 112 PHE A CA 1
ATOM 934 C C . PHE A 1 112 ? 13.914 22.136 2.727 1.00 15.06 112 PHE A C 1
ATOM 935 O O . PHE A 1 112 ? 14.728 22.377 1.827 1.00 10.76 112 PHE A O 1
ATOM 943 N N . VAL A 1 113 ? 14.292 21.800 3.960 1.00 13.74 113 VAL A N 1
ATOM 944 C CA . VAL A 1 113 ? 15.692 21.911 4.353 1.00 11.43 113 VAL A CA 1
ATOM 945 C C . VAL A 1 113 ? 16.154 20.652 5.074 1.00 11.21 113 VAL A C 1
ATOM 946 O O . VAL A 1 113 ? 15.388 19.960 5.761 1.00 13.87 113 VAL A O 1
ATOM 950 N N A LEU A 1 114 ? 17.452 20.367 4.935 0.52 11.91 114 LEU A N 1
ATOM 951 N N B LEU A 1 114 ? 17.431 20.352 4.887 0.48 12.05 114 LEU A N 1
ATOM 952 C CA A LEU A 1 114 ? 18.065 19.168 5.489 0.52 14.53 114 LEU A CA 1
ATOM 953 C CA B LEU A 1 114 ? 18.089 19.221 5.494 0.48 14.74 114 LEU A CA 1
ATOM 954 C C A LEU A 1 114 ? 19.528 19.457 5.810 0.52 12.67 114 LEU A C 1
ATOM 955 C C B LEU A 1 114 ? 19.489 19.684 5.875 0.48 10.36 114 LEU A C 1
ATOM 956 O O A LEU A 1 114 ? 20.309 19.740 4.898 0.52 13.04 114 LEU A O 1
ATOM 957 O O B LEU A 1 114 ? 20.154 20.364 5.092 0.48 13.00 114 LEU A O 1
ATOM 966 N N . HIS A 1 115 ? 19.921 19.361 7.079 1.00 11.33 115 HIS A N 1
ATOM 967 C CA . HIS A 1 115 ? 21.322 19.486 7.461 1.00 15.39 115 HIS A CA 1
ATOM 968 C C . HIS A 1 115 ? 21.880 18.076 7.625 1.00 14.25 115 HIS A C 1
ATOM 969 O O . HIS A 1 115 ? 21.219 17.210 8.209 1.00 15.81 115 HIS A O 1
ATOM 976 N N . ASP A 1 116 ? 23.066 17.821 7.079 1.00 13.80 116 ASP A N 1
ATOM 977 C CA . ASP A 1 116 ? 23.634 16.480 7.219 1.00 13.60 116 ASP A CA 1
ATOM 978 C C . ASP A 1 116 ? 24.790 16.530 8.206 1.00 15.41 116 ASP A C 1
ATOM 979 O O . ASP A 1 116 ? 25.015 17.541 8.877 1.00 17.41 116 ASP A O 1
ATOM 984 N N . ASN A 1 117 ? 25.517 15.424 8.322 1.00 16.30 117 ASN A N 1
ATOM 985 C CA . ASN A 1 117 ? 26.616 15.368 9.280 1.00 17.41 117 ASN A CA 1
ATOM 986 C C . ASN A 1 117 ? 27.955 15.625 8.619 1.00 19.70 117 ASN A C 1
ATOM 987 O O . ASN A 1 117 ? 28.996 15.278 9.181 1.00 24.44 117 ASN A O 1
ATOM 992 N N . SER A 1 118 ? 27.939 16.215 7.420 1.00 18.52 118 SER A N 1
ATOM 993 C CA . SER A 1 118 ? 29.139 16.613 6.706 1.00 23.88 118 SER A CA 1
ATOM 994 C C . SER A 1 118 ? 29.176 18.114 6.472 1.00 19.23 118 SER A C 1
ATOM 995 O O . SER A 1 118 ? 29.809 18.560 5.519 1.00 21.76 118 SER A O 1
ATOM 998 N N . ASN A 1 119 ? 28.481 18.894 7.309 1.00 16.61 119 ASN A N 1
ATOM 999 C CA . ASN A 1 119 ? 28.415 20.346 7.220 1.00 19.52 119 ASN A CA 1
ATOM 1000 C C . ASN A 1 119 ? 27.687 20.834 5.979 1.00 19.13 119 ASN A C 1
ATOM 1001 O O . ASN A 1 119 ? 27.834 21.996 5.613 1.00 18.59 119 ASN A O 1
ATOM 1006 N N . ASN A 1 120 ? 26.920 19.990 5.301 1.00 17.64 120 ASN A N 1
ATOM 1007 C CA . ASN A 1 120 ? 26.132 20.497 4.184 1.00 12.41 120 ASN A CA 1
ATOM 1008 C C . ASN A 1 120 ? 24.747 20.901 4.656 1.00 19.13 120 ASN A C 1
ATOM 1009 O O . ASN A 1 120 ? 24.187 20.303 5.576 1.00 14.77 120 ASN A O 1
ATOM 1022 N N . ALA A 1 122 ? 21.218 21.043 2.600 1.00 11.86 122 ALA A N 1
ATOM 1023 C CA . ALA A 1 122 ? 20.535 20.787 1.335 1.00 12.39 122 ALA A CA 1
ATOM 1024 C C . ALA A 1 122 ? 19.127 21.369 1.407 1.00 13.47 122 ALA A C 1
ATOM 1025 O O . ALA A 1 122 ? 18.443 21.248 2.429 1.00 14.18 122 ALA A O 1
ATOM 1027 N N . THR A 1 123 ? 18.718 22.049 0.344 1.00 10.31 123 THR A N 1
ATOM 1028 C CA . THR A 1 123 ? 17.378 22.602 0.273 1.00 12.45 123 THR A CA 1
ATOM 1029 C C . THR A 1 123 ? 16.693 22.107 -0.982 1.00 15.69 123 THR A C 1
ATOM 1030 O O . THR A 1 123 ? 17.334 21.881 -2.013 1.00 13.28 123 THR A O 1
ATOM 1034 N N . LEU A 1 124 ? 15.386 21.924 -0.874 1.00 12.47 124 LEU A N 1
ATOM 1035 C CA . LEU A 1 124 ? 14.525 21.698 -2.027 1.00 13.38 124 LEU A CA 1
ATOM 1036 C C . LEU A 1 124 ? 13.563 22.880 -2.059 1.00 12.23 124 LEU A C 1
ATOM 1037 O O . LEU A 1 124 ? 12.707 23.028 -1.173 1.00 12.81 124 LEU A O 1
ATOM 1042 N N . ASN A 1 125 ? 13.736 23.736 -3.053 1.00 11.14 125 ASN A N 1
ATOM 1043 C CA . ASN A 1 125 ? 12.958 24.957 -3.200 1.00 11.26 125 ASN A CA 1
ATOM 1044 C C . ASN A 1 125 ? 11.995 24.748 -4.350 1.00 16.47 125 ASN A C 1
ATOM 1045 O O . ASN A 1 125 ? 12.398 24.270 -5.414 1.00 14.29 125 ASN A O 1
ATOM 1050 N N . ILE A 1 126 ? 10.731 25.095 -4.144 1.00 10.97 126 ILE A N 1
ATOM 1051 C CA . ILE A 1 126 ? 9.716 24.778 -5.140 1.00 12.43 126 ILE A CA 1
ATOM 1052 C C . ILE A 1 126 ? 8.805 25.977 -5.325 1.00 16.20 126 ILE A C 1
ATOM 1053 O O . ILE A 1 126 ? 8.462 26.664 -4.358 1.00 15.34 126 ILE A O 1
ATOM 1058 N N . SER A 1 127 ? 8.376 26.194 -6.565 1.00 14.72 127 SER A N 1
ATOM 1059 C CA . SER A 1 127 ? 7.549 27.345 -6.900 1.00 16.82 127 SER A CA 1
ATOM 1060 C C . SER A 1 127 ? 6.548 26.937 -7.972 1.00 22.13 127 SER A C 1
ATOM 1061 O O . SER A 1 127 ? 6.831 26.071 -8.797 1.00 16.82 127 SER A O 1
ATOM 1064 N N . ASN A 1 128 ? 5.362 27.557 -7.947 1.00 16.23 128 ASN A N 1
ATOM 1065 C CA . ASN A 1 128 ? 4.388 27.336 -9.014 1.00 18.26 128 ASN A CA 1
ATOM 1066 C C . ASN A 1 128 ? 4.684 28.161 -10.263 1.00 22.67 128 ASN A C 1
ATOM 1067 O O . ASN A 1 128 ? 4.010 27.978 -11.285 1.00 24.49 128 ASN A O 1
ATOM 1072 N N . GLY A 1 129 ? 5.668 29.044 -10.219 1.00 20.06 129 GLY A N 1
ATOM 1073 C CA . GLY A 1 129 ? 5.937 29.869 -11.389 1.00 28.68 129 GLY A CA 1
ATOM 1074 C C . GLY A 1 129 ? 4.709 30.701 -11.701 1.00 32.17 129 GLY A C 1
ATOM 1075 O O . GLY A 1 129 ? 4.160 31.382 -10.824 1.00 23.71 129 GLY A O 1
ATOM 1076 N N . SER A 1 130 ? 4.226 30.628 -12.944 1.00 31.42 130 SER A N 1
ATOM 1077 C CA . SER A 1 130 ? 3.038 31.379 -13.329 1.00 34.78 130 SER A CA 1
ATOM 1078 C C . SER A 1 130 ? 1.741 30.574 -13.225 1.00 36.41 130 SER A C 1
ATOM 1079 O O . SER A 1 130 ? 0.667 31.141 -13.448 1.00 35.49 130 SER A O 1
ATOM 1082 N N . ASP A 1 131 ? 1.801 29.287 -12.871 1.00 29.40 131 ASP A N 1
ATOM 1083 C CA . ASP A 1 131 ? 0.588 28.488 -12.705 1.00 39.36 131 ASP A CA 1
ATOM 1084 C C . ASP A 1 131 ? -0.145 28.864 -11.409 1.00 34.30 131 ASP A C 1
ATOM 1085 O O . ASP A 1 131 ? 0.346 29.646 -10.595 1.00 28.96 131 ASP A O 1
ATOM 1090 N N . ASP A 1 132 ? -1.340 28.285 -11.223 1.00 31.91 132 ASP A N 1
ATOM 1091 C CA . ASP A 1 132 ? -2.264 28.731 -10.179 1.00 30.94 132 ASP A CA 1
ATOM 1092 C C . ASP A 1 132 ? -1.695 28.515 -8.783 1.00 21.51 132 ASP A C 1
ATOM 1093 O O . ASP A 1 132 ? -1.404 27.386 -8.384 1.00 23.93 132 ASP A O 1
ATOM 1098 N N . SER A 1 133 ? -1.572 29.598 -8.028 1.00 19.46 133 SER A N 1
ATOM 1099 C CA . SER A 1 133 ? -0.925 29.522 -6.725 1.00 22.40 133 SER A CA 1
ATOM 1100 C C . SER A 1 133 ? -1.783 28.793 -5.693 1.00 20.67 133 SER A C 1
ATOM 1101 O O . SER A 1 133 ? -1.238 28.206 -4.750 1.00 17.20 133 SER A O 1
ATOM 1104 N N . ILE A 1 134 ? -3.116 28.822 -5.843 1.00 17.61 134 ILE A N 1
ATOM 1105 C CA . ILE A 1 134 ? -4.002 28.184 -4.863 1.00 21.69 134 ILE A CA 1
ATOM 1106 C C . ILE A 1 134 ? -3.873 26.673 -4.918 1.00 18.34 134 ILE A C 1
ATOM 1107 O O . ILE A 1 134 ? -3.786 26.003 -3.881 1.00 20.72 134 ILE A O 1
ATOM 1112 N N . SER A 1 135 ? -3.952 26.109 -6.126 1.00 15.26 135 SER A N 1
ATOM 1113 C CA . SER A 1 135 ? -3.812 24.674 -6.283 1.00 18.85 135 SER A CA 1
ATOM 1114 C C . SER A 1 135 ? -2.441 24.232 -5.817 1.00 24.99 135 SER A C 1
ATOM 1115 O O . SER A 1 135 ? -2.293 23.171 -5.206 1.00 20.48 135 SER A O 1
ATOM 1118 N N . PHE A 1 136 ? -1.424 25.031 -6.139 1.00 19.13 136 PHE A N 1
ATOM 1119 C CA . PHE A 1 136 ? -0.070 24.716 -5.718 1.00 18.79 136 PHE A CA 1
ATOM 1120 C C . PHE A 1 136 ? 0.039 24.692 -4.202 1.00 14.12 136 PHE A C 1
ATOM 1121 O O . PHE A 1 136 ? 0.526 23.712 -3.625 1.00 20.79 136 PHE A O 1
ATOM 1129 N N . ASP A 1 137 ? -0.380 25.774 -3.527 1.00 16.51 137 ASP A N 1
ATOM 1130 C CA . ASP A 1 137 ? -0.252 25.814 -2.068 1.00 12.93 137 ASP A CA 1
ATOM 1131 C C . ASP A 1 137 ? -0.979 24.643 -1.408 1.00 19.72 137 ASP A C 1
ATOM 1132 O O . ASP A 1 137 ? -0.477 24.054 -0.442 1.00 18.30 137 ASP A O 1
ATOM 1137 N N . GLU A 1 138 ? -2.171 24.302 -1.901 1.00 20.29 138 GLU A N 1
ATOM 1138 C CA . GLU A 1 138 ? -2.918 23.200 -1.301 1.00 17.29 138 GLU A CA 1
ATOM 1139 C C . GLU A 1 138 ? -2.192 21.875 -1.488 1.00 18.98 138 GLU A C 1
ATOM 1140 O O . GLU A 1 138 ? -2.138 21.048 -0.570 1.00 17.49 138 GLU A O 1
ATOM 1146 N N . SER A 1 139 ? -1.643 21.662 -2.677 1.00 17.90 139 SER A N 1
ATOM 1147 C CA . SER A 1 139 ? -0.914 20.432 -2.964 1.00 19.05 139 SER A CA 1
ATOM 1148 C C . SER A 1 139 ? 0.349 20.305 -2.117 1.00 22.48 139 SER A C 1
ATOM 1149 O O . SER A 1 139 ? 0.686 19.208 -1.654 1.00 21.23 139 SER A O 1
ATOM 1152 N N . ILE A 1 140 ? 1.068 21.410 -1.900 1.00 17.78 140 ILE A N 1
ATOM 1153 C CA . ILE A 1 140 ? 2.235 21.352 -1.023 1.00 24.20 140 ILE A CA 1
ATOM 1154 C C . ILE A 1 140 ? 1.808 21.109 0.426 1.00 18.50 140 ILE A C 1
ATOM 1155 O O . ILE A 1 140 ? 2.415 20.298 1.142 1.00 19.56 140 ILE A O 1
ATOM 1160 N N . GLU A 1 141 ? 0.763 21.805 0.887 1.00 15.83 141 GLU A N 1
ATOM 1161 C CA . GLU A 1 141 ? 0.349 21.657 2.274 1.00 21.57 141 GLU A CA 1
ATOM 1162 C C . GLU A 1 141 ? -0.040 20.218 2.581 1.00 20.44 141 GLU A C 1
ATOM 1163 O O . GLU A 1 141 ? 0.288 19.698 3.652 1.00 26.31 141 GLU A O 1
ATOM 1169 N N . ILE A 1 142 ? -0.740 19.555 1.668 1.00 20.93 142 ILE A N 1
ATOM 1170 C CA . ILE A 1 142 ? -1.155 18.196 2.017 1.00 19.88 142 ILE A CA 1
ATOM 1171 C C . ILE A 1 142 ? -0.033 17.188 1.768 1.00 24.05 142 ILE A C 1
ATOM 1172 O O . ILE A 1 142 ? -0.062 16.096 2.343 1.00 22.69 142 ILE A O 1
ATOM 1177 N N . ASN A 1 143 ? 0.966 17.528 0.950 1.00 21.33 143 ASN A N 1
ATOM 1178 C CA . ASN A 1 143 ? 2.033 16.593 0.597 1.00 22.79 143 ASN A CA 1
ATOM 1179 C C . ASN A 1 143 ? 3.373 16.933 1.232 1.00 20.22 143 ASN A C 1
ATOM 1180 O O . ASN A 1 143 ? 4.399 16.375 0.822 1.00 17.38 143 ASN A O 1
ATOM 1185 N N . LYS A 1 144 ? 3.398 17.817 2.226 1.00 14.69 144 LYS A N 1
ATOM 1186 C CA . LYS A 1 144 ? 4.681 18.307 2.726 1.00 25.01 144 LYS A CA 1
ATOM 1187 C C . LYS A 1 144 ? 5.531 17.192 3.335 1.00 17.24 144 LYS A C 1
ATOM 1188 O O . LYS A 1 144 ? 6.756 17.239 3.237 1.00 14.39 144 LYS A O 1
ATOM 1194 N N A GLU A 1 145 ? 4.913 16.191 3.962 0.50 13.50 145 GLU A N 1
ATOM 1195 N N B GLU A 1 145 ? 4.900 16.202 3.983 0.50 12.82 145 GLU A N 1
ATOM 1196 C CA A GLU A 1 145 ? 5.706 15.093 4.512 0.50 19.04 145 GLU A CA 1
ATOM 1197 C CA B GLU A 1 145 ? 5.650 15.062 4.513 0.50 19.20 145 GLU A CA 1
ATOM 1198 C C A GLU A 1 145 ? 6.367 14.277 3.405 0.50 17.35 145 GLU A C 1
ATOM 1199 C C B GLU A 1 145 ? 6.360 14.301 3.401 0.50 17.03 145 GLU A C 1
ATOM 1200 O O A GLU A 1 145 ? 7.507 13.816 3.560 0.50 15.26 145 GLU A O 1
ATOM 1201 O O B GLU A 1 145 ? 7.519 13.891 3.553 0.50 16.02 145 GLU A O 1
ATOM 1212 N N . LYS A 1 146 ? 5.668 14.077 2.286 1.00 13.47 146 LYS A N 1
ATOM 1213 C CA . LYS A 1 146 ? 6.257 13.330 1.182 1.00 17.84 146 LYS A CA 1
ATOM 1214 C C . LYS A 1 146 ? 7.343 14.126 0.476 1.00 17.12 146 LYS A C 1
ATOM 1215 O O . LYS A 1 146 ? 8.310 13.545 -0.036 1.00 11.31 146 LYS A O 1
ATOM 1221 N N . ILE A 1 147 ? 7.181 15.440 0.398 1.00 15.74 147 ILE A N 1
ATOM 1222 C CA . ILE A 1 147 ? 8.180 16.268 -0.270 1.00 16.75 147 ILE A CA 1
ATOM 1223 C C . ILE A 1 147 ? 9.451 16.337 0.566 1.00 13.97 147 ILE A C 1
ATOM 1224 O O . ILE A 1 147 ? 10.571 16.258 0.038 1.00 13.27 147 ILE A O 1
ATOM 1229 N N . GLN A 1 148 ? 9.303 16.467 1.886 1.00 11.19 148 GLN A N 1
ATOM 1230 C CA . GLN A 1 148 ? 10.471 16.387 2.755 1.00 11.56 148 GLN A CA 1
ATOM 1231 C C . GLN A 1 148 ? 11.203 15.066 2.567 1.00 14.93 148 GLN A C 1
ATOM 1232 O O . GLN A 1 148 ? 12.438 15.039 2.520 1.00 11.07 148 GLN A O 1
ATOM 1246 N N . LEU A 1 150 ? 11.222 13.240 -0.119 1.00 12.02 150 LEU A N 1
ATOM 1247 C CA . LEU A 1 150 ? 11.915 13.322 -1.404 1.00 11.34 150 LEU A CA 1
ATOM 1248 C C . LEU A 1 150 ? 13.269 14.024 -1.263 1.00 15.99 150 LEU A C 1
ATOM 1249 O O . LEU A 1 150 ? 14.279 13.566 -1.817 1.00 11.69 150 LEU A O 1
ATOM 1254 N N . LEU A 1 151 ? 13.322 15.126 -0.510 1.00 12.28 151 LEU A N 1
ATOM 1255 C CA . LEU A 1 151 ? 14.615 15.764 -0.287 1.00 13.63 151 LEU A CA 1
ATOM 1256 C C . LEU A 1 151 ? 15.573 14.824 0.423 1.00 11.26 151 LEU A C 1
ATOM 1257 O O . LEU A 1 151 ? 16.737 14.706 0.028 1.00 11.16 151 LEU A O 1
ATOM 1262 N N . ILE A 1 152 ? 15.094 14.133 1.464 1.00 10.05 152 ILE A N 1
ATOM 1263 C CA . ILE A 1 152 ? 15.953 13.244 2.236 1.00 8.73 152 ILE A CA 1
ATOM 1264 C C . ILE A 1 152 ? 16.529 12.142 1.354 1.00 13.35 152 ILE A C 1
ATOM 1265 O O . ILE A 1 152 ? 17.738 11.855 1.387 1.00 9.14 152 ILE A O 1
ATOM 1270 N N . LEU A 1 153 ? 15.674 11.473 0.590 1.00 9.16 153 LEU A N 1
ATOM 1271 C CA . LEU A 1 153 ? 16.151 10.360 -0.232 1.00 12.82 153 LEU A CA 1
ATOM 1272 C C . LEU A 1 153 ? 17.062 10.838 -1.361 1.00 11.92 153 LEU A C 1
ATOM 1273 O O . LEU A 1 153 ? 18.020 10.141 -1.718 1.00 14.95 153 LEU A O 1
ATOM 1278 N N . THR A 1 154 ? 16.779 12.018 -1.938 1.00 10.35 154 THR A N 1
ATOM 1279 C CA . THR A 1 154 ? 17.677 12.589 -2.950 1.00 12.10 154 THR A CA 1
ATOM 1280 C C . THR A 1 154 ? 19.055 12.829 -2.361 1.00 13.20 154 THR A C 1
ATOM 1281 O O . THR A 1 154 ? 20.084 12.444 -2.949 1.00 11.21 154 THR A O 1
ATOM 1285 N N . HIS A 1 155 ? 19.097 13.479 -1.195 1.00 12.38 155 HIS A N 1
ATOM 1286 C CA . HIS A 1 155 ? 20.382 13.796 -0.593 1.00 12.35 155 HIS A CA 1
ATOM 1287 C C . HIS A 1 155 ? 21.100 12.535 -0.165 1.00 9.79 155 HIS A C 1
ATOM 1288 O O . HIS A 1 155 ? 22.330 12.448 -0.270 1.00 13.12 155 HIS A O 1
ATOM 1295 N N . GLU A 1 156 ? 20.352 11.544 0.323 1.00 9.31 156 GLU A N 1
ATOM 1296 C CA . GLU A 1 156 ? 20.978 10.281 0.681 1.00 13.21 156 GLU A CA 1
ATOM 1297 C C . GLU A 1 156 ? 21.642 9.636 -0.537 1.00 17.54 156 GLU A C 1
ATOM 1298 O O . GLU A 1 156 ? 22.751 9.094 -0.432 1.00 11.67 156 GLU A O 1
ATOM 1304 N N . LYS A 1 157 ? 20.985 9.695 -1.702 1.00 12.75 157 LYS A N 1
ATOM 1305 C CA . LYS A 1 157 ? 21.600 9.170 -2.923 1.00 14.01 157 LYS A CA 1
ATOM 1306 C C . LYS A 1 157 ? 22.868 9.933 -3.266 1.00 17.79 157 LYS A C 1
ATOM 1307 O O . LYS A 1 157 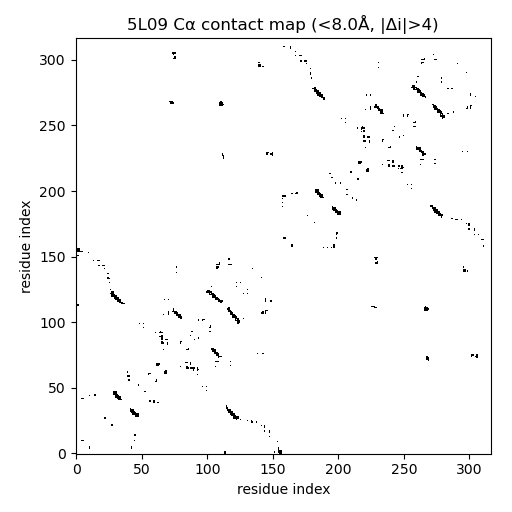? 23.910 9.329 -3.567 1.00 14.83 157 LYS A O 1
ATOM 1321 N N . LEU A 1 159 ? 24.862 11.599 -1.310 1.00 12.52 159 LEU A N 1
ATOM 1322 C CA . LEU A 1 159 ? 25.915 11.243 -0.362 1.00 15.01 159 LEU A CA 1
ATOM 1323 C C . LEU A 1 159 ? 26.555 9.909 -0.730 1.00 18.53 159 LEU A C 1
ATOM 1324 O O . LEU A 1 159 ? 27.788 9.772 -0.697 1.00 14.92 159 LEU A O 1
ATOM 1329 N N . GLY A 1 160 ? 25.743 8.915 -1.093 1.00 16.98 160 GLY A N 1
ATOM 1330 C CA . GLY A 1 160 ? 26.300 7.627 -1.486 1.00 16.35 160 GLY A CA 1
ATOM 1331 C C . GLY A 1 160 ? 27.079 7.700 -2.792 1.00 21.04 160 GLY A C 1
ATOM 1332 O O . GLY A 1 160 ? 28.124 7.051 -2.950 1.00 22.04 160 GLY A O 1
ATOM 1333 N N . LEU A 1 161 ? 26.586 8.476 -3.748 1.00 15.83 161 LEU A N 1
ATOM 1334 C CA . LEU A 1 161 ? 27.271 8.565 -5.033 1.00 19.40 161 LEU A CA 1
ATOM 1335 C C . LEU A 1 161 ? 28.610 9.287 -4.916 1.00 27.73 161 LEU A C 1
ATOM 1336 O O . LEU A 1 161 ? 29.559 8.962 -5.633 1.00 19.35 161 LEU A O 1
ATOM 1341 N N . TYR A 1 162 ? 28.706 10.287 -4.047 1.00 17.30 162 TYR A N 1
ATOM 1342 C CA . TYR A 1 162 ? 29.919 11.074 -3.966 1.00 18.48 162 TYR A CA 1
ATOM 1343 C C . TYR A 1 162 ? 30.818 10.641 -2.821 1.00 26.76 162 TYR A C 1
ATOM 1344 O O . TYR A 1 162 ? 31.852 11.268 -2.594 1.00 32.56 162 TYR A O 1
ATOM 1353 N N . GLN A 1 163 ? 30.472 9.560 -2.124 1.00 26.43 163 GLN A N 1
ATOM 1354 C CA . GLN A 1 163 ? 31.311 9.067 -1.039 1.00 28.78 163 GLN A CA 1
ATOM 1355 C C . GLN A 1 163 ? 32.654 8.583 -1.578 1.00 42.45 163 GLN A C 1
ATOM 1356 O O . GLN A 1 163 ? 32.716 7.883 -2.594 1.00 47.80 163 GLN A O 1
ATOM 1362 N N . SER A 1 164 ? 33.735 8.946 -0.888 1.00 66.79 164 SER A N 1
ATOM 1363 C CA . SER A 1 164 ? 35.081 8.627 -1.380 1.00 78.24 164 SER A CA 1
ATOM 1364 C C . SER A 1 164 ? 35.591 7.274 -0.891 1.00 74.92 164 SER A C 1
ATOM 1365 O O . SER A 1 164 ? 35.083 6.721 0.082 1.00 73.38 164 SER A O 1
ATOM 1368 N N . TYR B 1 5 ? 22.185 22.455 26.162 1.00 77.89 5 TYR B N 1
ATOM 1369 C CA . TYR B 1 5 ? 22.335 21.406 27.165 1.00 84.80 5 TYR B CA 1
ATOM 1370 C C . TYR B 1 5 ? 20.999 20.703 27.375 1.00 83.29 5 TYR B C 1
ATOM 1371 O O . TYR B 1 5 ? 20.954 19.521 27.721 1.00 92.86 5 TYR B O 1
ATOM 1380 N N . PHE B 1 6 ? 19.918 21.452 27.163 1.00 69.58 6 PHE B N 1
ATOM 1381 C CA . PHE B 1 6 ? 18.544 20.950 27.235 1.00 65.01 6 PHE B CA 1
ATOM 1382 C C . PHE B 1 6 ? 18.262 20.252 28.568 1.00 72.44 6 PHE B C 1
ATOM 1383 O O . PHE B 1 6 ? 17.846 19.092 28.618 1.00 70.30 6 PHE B O 1
ATOM 1391 N N . ASP B 1 7 ? 18.473 20.989 29.662 1.00 82.03 7 ASP B N 1
ATOM 1392 C CA . ASP B 1 7 ? 18.248 20.459 31.005 1.00 87.99 7 ASP B CA 1
ATOM 1393 C C . ASP B 1 7 ? 16.904 20.863 31.596 1.00 82.82 7 ASP B C 1
ATOM 1394 O O . ASP B 1 7 ? 16.593 20.454 32.719 1.00 92.05 7 ASP B O 1
ATOM 1399 N N . ASN B 1 8 ? 16.101 21.649 30.882 1.00 71.76 8 ASN B N 1
ATOM 1400 C CA . ASN B 1 8 ? 14.866 22.191 31.443 1.00 63.00 8 ASN B CA 1
ATOM 1401 C C . ASN B 1 8 ? 13.829 21.084 31.544 1.00 67.02 8 ASN B C 1
ATOM 1402 O O . ASN B 1 8 ? 13.215 20.693 30.549 1.00 60.70 8 ASN B O 1
ATOM 1407 N N . GLU B 1 9 ? 13.617 20.598 32.769 1.00 68.26 9 GLU B N 1
ATOM 1408 C CA . GLU B 1 9 ? 12.669 19.516 33.001 1.00 69.12 9 GLU B CA 1
ATOM 1409 C C . GLU B 1 9 ? 11.252 19.903 32.607 1.00 58.39 9 GLU B C 1
ATOM 1410 O O . GLU B 1 9 ? 10.441 19.028 32.285 1.00 66.49 9 GLU B O 1
ATOM 1416 N N . SER B 1 10 ? 10.927 21.194 32.627 1.00 58.74 10 SER B N 1
ATOM 1417 C CA . SER B 1 10 ? 9.556 21.605 32.339 1.00 57.81 10 SER B CA 1
ATOM 1418 C C . SER B 1 10 ? 9.280 21.634 30.840 1.00 52.49 10 SER B C 1
ATOM 1419 O O . SER B 1 10 ? 8.227 21.170 30.387 1.00 53.99 10 SER B O 1
ATOM 1422 N N . ILE B 1 11 ? 10.197 22.203 30.056 1.00 58.29 11 ILE B N 1
ATOM 1423 C CA . ILE B 1 11 ? 10.063 22.140 28.602 1.00 59.64 11 ILE B CA 1
ATOM 1424 C C . ILE B 1 11 ? 10.072 20.686 28.137 1.00 45.69 11 ILE B C 1
ATOM 1425 O O . ILE B 1 11 ? 9.207 20.254 27.364 1.00 42.85 11 ILE B O 1
ATOM 1430 N N . ASN B 1 12 ? 11.053 19.912 28.611 1.00 47.80 12 ASN B N 1
ATOM 1431 C CA . ASN B 1 12 ? 11.174 18.514 28.205 1.00 49.83 12 ASN B CA 1
ATOM 1432 C C . ASN B 1 12 ? 9.909 17.741 28.504 1.00 57.23 12 ASN B C 1
ATO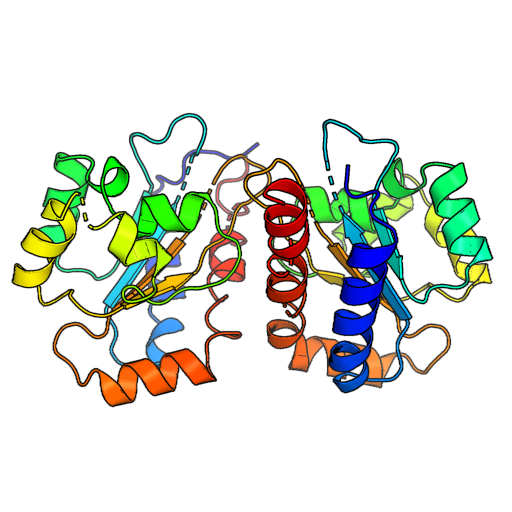M 1433 O O . ASN B 1 12 ? 9.603 16.755 27.821 1.00 51.85 12 ASN B O 1
ATOM 1438 N N . GLU B 1 13 ? 9.164 18.187 29.520 1.00 54.38 13 GLU B N 1
ATOM 1439 C CA . GLU B 1 13 ? 7.887 17.584 29.858 1.00 43.77 13 GLU B CA 1
ATOM 1440 C C . GLU B 1 13 ? 6.816 17.957 28.843 1.00 36.78 13 GLU B C 1
ATOM 1441 O O . GLU B 1 13 ? 5.950 17.137 28.519 1.00 48.32 13 GLU B O 1
ATOM 1447 N N . ASP B 1 14 ? 6.845 19.192 28.337 1.00 44.94 14 ASP B N 1
ATOM 1448 C CA . ASP B 1 14 ? 5.929 19.555 27.257 1.00 50.39 14 ASP B CA 1
ATOM 1449 C C . ASP B 1 14 ? 6.294 18.854 25.952 1.00 39.21 14 ASP B C 1
ATOM 1450 O O . ASP B 1 14 ? 5.403 18.499 25.169 1.00 41.42 14 ASP B O 1
ATOM 1455 N N . ILE B 1 15 ? 7.584 18.643 25.700 1.00 47.11 15 ILE B N 1
ATOM 1456 C CA . ILE B 1 15 ? 7.996 17.917 24.496 1.00 31.00 15 ILE B CA 1
ATOM 1457 C C . ILE B 1 15 ? 7.518 16.472 24.567 1.00 38.61 15 ILE B C 1
ATOM 1458 O O . ILE B 1 15 ? 6.767 16.004 23.696 1.00 35.30 15 ILE B O 1
ATOM 1463 N N . LYS B 1 16 ? 7.919 15.757 25.629 1.00 43.97 16 LYS B N 1
ATOM 1464 C CA . LYS B 1 16 ? 7.401 14.411 25.867 1.00 46.11 16 LYS B CA 1
ATOM 1465 C C . LYS B 1 16 ? 5.897 14.380 25.710 1.00 34.49 16 LYS B C 1
ATOM 1466 O O . LYS B 1 16 ? 5.333 13.442 25.134 1.00 46.89 16 LYS B O 1
ATOM 1472 N N . ASN B 1 17 ? 5.237 15.422 26.203 1.00 55.56 17 ASN B N 1
ATOM 1473 C CA . ASN B 1 17 ? 3.796 15.547 26.071 1.00 50.86 17 ASN B CA 1
ATOM 1474 C C . ASN B 1 17 ? 3.379 15.666 24.611 1.00 48.46 17 ASN B C 1
ATOM 1475 O O . ASN B 1 17 ? 2.400 15.043 24.178 1.00 47.60 17 ASN B O 1
ATOM 1480 N N . TYR B 1 18 ? 4.107 16.479 23.840 1.00 47.73 18 TYR B N 1
ATOM 1481 C CA . TYR B 1 18 ? 3.810 16.659 22.421 1.00 40.70 18 TYR B CA 1
ATOM 1482 C C . TYR B 1 18 ? 4.026 15.366 21.633 1.00 29.94 18 TYR B C 1
ATOM 1483 O O . TYR B 1 18 ? 3.214 15.017 20.768 1.00 33.00 18 TYR B O 1
ATOM 1492 N N . ILE B 1 19 ? 5.113 14.641 21.920 1.00 38.41 19 ILE B N 1
ATOM 1493 C CA . ILE B 1 19 ? 5.397 13.392 21.209 1.00 31.55 19 ILE B CA 1
ATOM 1494 C C . ILE B 1 19 ? 4.326 12.340 21.497 1.00 40.91 19 ILE B C 1
ATOM 1495 O O . ILE B 1 19 ? 3.746 11.747 20.574 1.00 35.33 19 ILE B O 1
ATOM 1500 N N . GLN B 1 20 ? 4.075 12.062 22.781 1.00 43.20 20 GLN B N 1
ATOM 1501 C CA . GLN B 1 20 ? 3.163 10.970 23.126 1.00 41.03 20 GLN B CA 1
ATOM 1502 C C . GLN B 1 20 ? 1.791 11.175 22.494 1.00 37.53 20 GLN B C 1
ATOM 1503 O O . GLN B 1 20 ? 1.194 10.229 21.967 1.00 37.86 20 GLN B O 1
ATOM 1509 N N . ARG B 1 21 ? 1.317 12.422 22.466 1.00 39.54 21 ARG B N 1
ATOM 1510 C CA . ARG B 1 21 ? 0.024 12.731 21.860 1.00 36.63 21 ARG B CA 1
ATOM 1511 C C . ARG B 1 21 ? -0.040 12.327 20.395 1.00 43.43 21 ARG B C 1
ATOM 1512 O O . ARG B 1 21 ? -1.050 11.781 19.940 1.00 50.68 21 ARG B O 1
ATOM 1520 N N . ARG B 1 22 ? 1.020 12.593 19.631 1.00 44.68 22 ARG B N 1
ATOM 1521 C CA . ARG B 1 22 ? 0.994 12.310 18.202 1.00 35.00 22 ARG B CA 1
ATOM 1522 C C . ARG B 1 22 ? 1.525 10.931 17.841 1.00 36.02 22 ARG B C 1
ATOM 1523 O O . ARG B 1 22 ? 1.082 10.354 16.843 1.00 35.60 22 ARG B O 1
ATOM 1531 N N . ILE B 1 23 ? 2.476 10.393 18.609 1.00 33.85 23 ILE B N 1
ATOM 1532 C CA . ILE B 1 23 ? 3.099 9.136 18.213 1.00 34.03 23 ILE B CA 1
ATOM 1533 C C . ILE B 1 23 ? 2.181 7.946 18.461 1.00 43.10 23 ILE B C 1
ATOM 1534 O O . ILE B 1 23 ? 2.338 6.898 17.822 1.00 34.38 23 ILE B O 1
ATOM 1539 N N . LYS B 1 24 ? 1.195 8.080 19.348 1.00 55.07 24 LYS B N 1
ATOM 1540 C CA . LYS B 1 24 ? 0.282 6.965 19.563 1.00 65.14 24 LYS B CA 1
ATOM 1541 C C . LYS B 1 24 ? -0.623 6.716 18.363 1.00 52.21 24 LYS B C 1
ATOM 1542 O O . LYS B 1 24 ? -1.242 5.651 18.287 1.00 54.46 24 LYS B O 1
ATOM 1548 N N . ALA B 1 25 ? -0.674 7.645 17.407 1.00 39.32 25 ALA B N 1
ATOM 1549 C CA . ALA B 1 25 ? -1.469 7.454 16.199 1.00 40.36 25 ALA B CA 1
ATOM 1550 C C . ALA B 1 25 ? -0.890 6.406 15.251 1.00 53.87 25 ALA B C 1
ATOM 1551 O O . ALA B 1 25 ? -1.591 5.969 14.333 1.00 46.54 25 ALA B O 1
ATOM 1553 N N . TYR B 1 26 ? 0.369 6.007 15.424 1.00 54.79 26 TYR B N 1
ATOM 1554 C CA . TYR B 1 26 ? 0.942 4.936 14.620 1.00 56.11 26 TYR 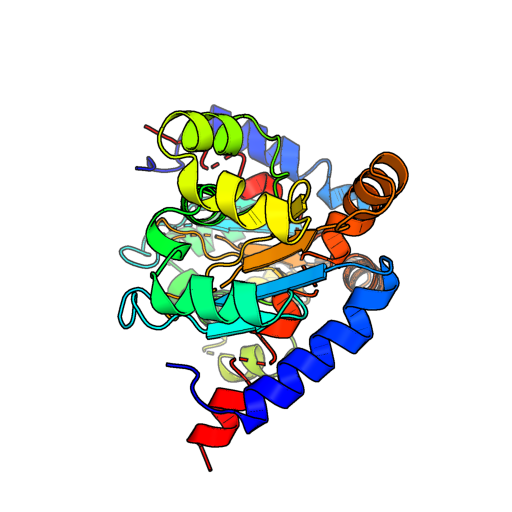B CA 1
ATOM 1555 C C . TYR B 1 26 ? 0.994 3.621 15.382 1.00 59.37 26 TYR B C 1
ATOM 1556 O O . TYR B 1 26 ? 1.574 2.650 14.890 1.00 55.06 26 TYR B O 1
ATOM 1565 N N . GLY B 1 27 ? 0.384 3.563 16.563 1.00 52.15 27 GLY B N 1
ATOM 1566 C CA . GLY B 1 27 ? 0.274 2.341 17.324 1.00 41.64 27 GLY B CA 1
ATOM 1567 C C . GLY B 1 27 ? 0.663 2.546 18.768 1.00 55.61 27 GLY B C 1
ATOM 1568 O O . GLY B 1 27 ? 1.043 3.634 19.198 1.00 68.58 27 GLY B O 1
ATOM 1569 N N . ASP B 1 28 ? 0.547 1.466 19.532 1.00 59.62 28 ASP B N 1
ATOM 1570 C CA . ASP B 1 28 ? 0.999 1.441 20.921 1.00 67.36 28 ASP B CA 1
ATOM 1571 C C . ASP B 1 28 ? 2.446 0.970 20.911 1.00 67.19 28 ASP B C 1
ATOM 1572 O O . ASP B 1 28 ? 2.723 -0.225 20.784 1.00 75.58 28 ASP B O 1
ATOM 1577 N N . LEU B 1 29 ? 3.375 1.912 21.042 1.00 63.98 29 LEU B N 1
ATOM 1578 C CA . LEU B 1 29 ? 4.778 1.636 20.787 1.00 49.54 29 LEU B CA 1
ATOM 1579 C C . LEU B 1 29 ? 5.642 2.278 21.857 1.00 40.11 29 LEU B C 1
ATOM 1580 O O . LEU B 1 29 ? 5.208 3.165 22.593 1.00 43.29 29 LEU B O 1
ATOM 1585 N N . ARG B 1 30 ? 6.876 1.801 21.938 1.00 29.64 30 ARG B N 1
ATOM 1586 C CA . ARG B 1 30 ? 7.910 2.438 22.734 1.00 29.32 30 ARG B CA 1
ATOM 1587 C C . ARG B 1 30 ? 8.676 3.416 21.848 1.00 34.37 30 ARG B C 1
ATOM 1588 O O . ARG B 1 30 ? 8.997 3.100 20.702 1.00 31.98 30 ARG B O 1
ATOM 1596 N N . TYR B 1 31 ? 8.978 4.597 22.381 1.00 32.98 31 TYR B N 1
ATOM 1597 C CA . TYR B 1 31 ? 9.774 5.566 21.648 1.00 28.91 31 TYR B CA 1
ATOM 1598 C C . TYR B 1 31 ? 10.829 6.172 22.556 1.00 34.11 31 TYR B C 1
ATOM 1599 O O . TYR B 1 31 ? 10.710 6.175 23.791 1.00 35.37 31 TYR B O 1
ATOM 1608 N N . SER B 1 32 ? 11.862 6.712 21.912 1.00 26.03 32 SER B N 1
ATOM 1609 C CA . SER B 1 32 ? 12.846 7.548 22.591 1.00 22.26 32 SER B CA 1
ATOM 1610 C C . SER B 1 32 ? 13.296 8.645 21.644 1.00 27.29 32 SER B C 1
ATOM 1611 O O . SER B 1 32 ? 13.753 8.367 20.527 1.00 24.92 32 SER B O 1
ATOM 1614 N N . TYR B 1 33 ? 13.131 9.890 22.081 1.00 23.09 33 TYR B N 1
ATOM 1615 C CA . TYR B 1 33 ? 13.672 11.050 21.400 1.00 25.61 33 TYR B CA 1
ATOM 1616 C C . TYR B 1 33 ? 14.973 11.380 22.103 1.00 31.85 33 TYR B C 1
ATOM 1617 O O . TYR B 1 33 ? 14.969 11.746 23.281 1.00 28.84 33 TYR B O 1
ATOM 1626 N N . LEU B 1 34 ? 16.088 11.211 21.399 1.00 20.66 34 LEU B N 1
ATOM 1627 C CA . LEU B 1 34 ? 17.410 11.367 21.988 1.00 28.30 34 LEU B CA 1
ATOM 1628 C C . LEU B 1 34 ? 18.149 12.448 21.221 1.00 29.10 34 LEU B C 1
ATOM 1629 O O . LEU B 1 34 ? 18.251 12.380 19.990 1.00 25.69 34 LEU B O 1
ATOM 1634 N N . VAL B 1 35 ? 18.640 13.456 21.938 1.00 24.52 35 VAL B N 1
ATOM 1635 C CA . VAL B 1 35 ? 19.328 14.586 21.322 1.00 20.44 35 VAL B CA 1
ATOM 1636 C C . VAL B 1 35 ? 20.707 14.690 21.937 1.00 36.98 35 VAL B C 1
ATOM 1637 O O . VAL B 1 35 ? 20.841 14.735 23.166 1.00 30.95 35 VAL B O 1
ATOM 1649 N N . ASN B 1 37 ? 24.647 16.666 21.495 1.00 29.76 37 ASN B N 1
ATOM 1650 C CA . ASN B 1 37 ? 25.484 17.710 20.938 1.00 32.64 37 ASN B CA 1
ATOM 1651 C C . ASN B 1 37 ? 26.947 17.349 21.156 1.00 53.39 37 ASN B C 1
ATOM 1652 O O . ASN B 1 37 ? 27.307 16.749 22.174 1.00 49.83 37 ASN B O 1
ATOM 1657 N N . LYS B 1 38 ? 27.798 17.730 20.201 1.00 57.85 38 LYS B N 1
ATOM 1658 C CA . LYS B 1 38 ? 29.216 17.415 20.332 1.00 61.08 38 LYS B CA 1
ATOM 1659 C C . LYS B 1 38 ? 29.864 18.119 21.519 1.00 63.94 38 LYS B C 1
ATOM 1660 O O . LYS B 1 38 ? 30.882 17.634 22.027 1.00 66.41 38 LYS B O 1
ATOM 1666 N N . LYS B 1 39 ? 29.288 19.229 21.988 1.00 57.62 39 LYS B N 1
ATOM 1667 C CA . LYS B 1 39 ? 29.862 19.989 23.092 1.00 55.11 39 LYS B CA 1
ATOM 1668 C C . LYS B 1 39 ? 29.485 19.448 24.466 1.00 59.83 39 LYS B C 1
ATOM 1669 O O . LYS B 1 39 ? 30.117 19.833 25.456 1.00 66.27 39 LYS B O 1
ATOM 1675 N N . THR B 1 40 ? 28.477 18.582 24.560 1.00 47.56 40 THR B N 1
ATOM 1676 C CA . THR B 1 40 ? 28.099 17.933 25.818 1.00 51.14 40 THR B CA 1
ATOM 1677 C C . THR B 1 40 ? 27.865 16.445 25.580 1.00 36.30 40 THR B C 1
ATOM 1678 O O . THR B 1 40 ? 26.777 15.928 25.842 1.00 47.79 40 THR B O 1
ATOM 1682 N N . PRO B 1 41 ? 28.882 15.716 25.114 1.00 54.01 41 PRO B N 1
ATOM 1683 C CA . PRO B 1 41 ? 28.624 14.359 24.605 1.00 58.52 41 PRO B CA 1
ATOM 1684 C C . PRO B 1 41 ? 28.188 13.372 25.671 1.00 53.31 41 PRO B C 1
ATOM 1685 O O . PRO B 1 41 ? 27.491 12.406 25.340 1.00 42.75 41 PRO B O 1
ATOM 1689 N N . LEU B 1 42 ? 28.543 13.585 26.938 1.00 44.31 42 LEU B N 1
ATOM 1690 C CA . LEU B 1 42 ? 28.155 12.646 27.977 1.00 46.65 42 LEU B CA 1
ATOM 1691 C C . LEU B 1 42 ? 26.820 12.988 28.613 1.00 50.87 42 LEU B C 1
ATOM 1692 O O . LEU B 1 42 ? 26.408 12.312 29.561 1.00 49.34 42 LEU B O 1
ATOM 1697 N N . HIS B 1 43 ? 26.139 14.020 28.138 1.00 41.46 43 HIS B N 1
ATOM 1698 C CA . HIS B 1 43 ? 24.833 14.398 28.670 1.00 43.61 43 HIS B CA 1
ATOM 1699 C C . HIS B 1 43 ? 23.844 14.529 27.521 1.00 39.54 43 HIS B C 1
ATOM 1700 O O . HIS B 1 43 ? 23.395 15.634 27.195 1.00 44.50 43 HIS B O 1
ATOM 1707 N N . PRO B 1 44 ? 23.477 13.415 26.886 1.00 44.00 44 PRO B N 1
ATOM 1708 C CA . PRO B 1 44 ? 22.404 13.470 25.892 1.00 44.42 44 PRO B CA 1
ATOM 1709 C C . PRO B 1 44 ? 21.063 13.640 26.581 1.00 36.12 44 PRO B C 1
ATOM 1710 O O . PRO B 1 44 ? 20.845 13.146 27.686 1.00 46.83 44 PRO B O 1
ATOM 1714 N N . THR B 1 45 ? 20.167 14.357 25.930 1.00 30.16 45 THR B N 1
ATOM 1715 C CA . THR B 1 45 ? 18.803 14.465 26.419 1.00 26.25 45 THR B CA 1
ATOM 1716 C C . THR B 1 45 ? 17.966 13.300 25.893 1.00 34.81 45 THR B C 1
ATOM 1717 O O . THR B 1 45 ? 17.950 13.022 24.683 1.00 28.46 45 THR B O 1
ATOM 1721 N N . ILE B 1 46 ? 17.292 12.596 26.802 1.00 30.31 46 ILE B N 1
ATOM 1722 C CA . ILE B 1 46 ? 16.462 11.449 26.450 1.00 29.90 46 ILE B CA 1
ATOM 1723 C C . ILE B 1 46 ? 15.049 11.714 26.924 1.00 38.60 46 ILE B C 1
ATOM 1724 O O . ILE B 1 46 ? 14.814 11.921 28.122 1.00 37.90 46 ILE B O 1
ATOM 1729 N N . ILE B 1 47 ? 14.107 11.681 25.990 1.00 30.72 47 ILE B N 1
ATOM 1730 C CA . ILE B 1 47 ? 12.692 11.875 26.271 1.00 26.92 47 ILE B CA 1
ATOM 1731 C C . ILE B 1 47 ? 11.961 10.649 25.743 1.00 43.15 47 ILE B C 1
ATOM 1732 O O . ILE B 1 47 ? 11.813 10.483 24.528 1.00 30.62 47 ILE B O 1
ATOM 1737 N N . SER B 1 48 ? 11.519 9.775 26.645 1.00 28.75 48 SER B N 1
ATOM 1738 C CA . SER B 1 48 ? 11.160 8.442 26.188 1.00 32.13 48 SER B CA 1
ATOM 1739 C C . SER B 1 48 ? 10.068 7.862 27.073 1.00 36.65 48 SER B C 1
ATOM 1740 O O . SER B 1 48 ? 9.826 8.336 28.185 1.00 38.54 48 SER B O 1
ATOM 1743 N N . ASN B 1 49 ? 9.409 6.826 26.560 1.00 36.58 49 ASN B N 1
ATOM 1744 C CA . ASN B 1 49 ? 8.584 5.950 27.382 1.00 44.27 49 ASN B CA 1
ATOM 1745 C C . ASN B 1 49 ? 9.192 4.557 27.522 1.00 40.24 49 ASN B C 1
ATOM 1746 O O . ASN B 1 49 ? 8.480 3.604 27.855 1.00 45.11 49 ASN B O 1
ATOM 1751 N N . TYR B 1 50 ? 10.504 4.424 27.284 1.00 34.29 50 TYR B N 1
ATOM 1752 C CA . TYR B 1 50 ? 11.193 3.170 27.554 1.00 30.10 50 TYR B CA 1
ATOM 1753 C C . TYR B 1 50 ? 11.137 2.875 29.057 1.00 45.81 50 TYR B C 1
ATOM 1754 O O . TYR B 1 50 ? 10.969 3.793 29.863 1.00 37.21 50 TYR B O 1
ATOM 1763 N N . PRO B 1 51 ? 11.285 1.608 29.458 1.00 53.02 51 PRO B N 1
ATOM 1764 C CA . PRO B 1 51 ? 11.330 1.293 30.896 1.00 52.76 51 PRO B CA 1
ATOM 1765 C C . PRO B 1 51 ? 12.420 2.096 31.591 1.00 54.60 51 PRO B C 1
ATOM 1766 O O . PRO B 1 51 ? 13.554 2.184 31.106 1.00 44.53 51 PRO B O 1
ATOM 1770 N N . LEU B 1 52 ? 12.059 2.682 32.743 1.00 61.28 52 LEU B N 1
ATOM 1771 C CA . LEU B 1 52 ? 12.898 3.710 33.360 1.00 48.06 52 LEU B CA 1
ATOM 1772 C C . LEU B 1 52 ? 14.242 3.163 33.810 1.00 44.10 52 LEU B C 1
ATOM 1773 O O . LEU B 1 52 ? 15.250 3.874 33.738 1.00 45.91 52 LEU B O 1
ATOM 1778 N N . ASP B 1 53 ? 14.285 1.911 34.270 1.00 42.04 53 ASP B N 1
ATOM 1779 C CA . ASP B 1 53 ? 15.559 1.340 34.698 1.00 48.88 53 ASP B CA 1
ATOM 1780 C C . ASP B 1 53 ? 16.524 1.213 33.529 1.00 47.14 53 ASP B C 1
ATOM 1781 O O . ASP B 1 53 ? 17.737 1.407 33.689 1.00 50.09 53 ASP B O 1
ATOM 1786 N N . TRP B 1 54 ? 16.003 0.895 32.341 1.00 45.34 54 TRP B N 1
ATOM 1787 C CA . TRP B 1 54 ? 16.842 0.877 31.148 1.00 35.50 54 TRP B CA 1
ATOM 1788 C C . TRP B 1 54 ? 17.341 2.284 30.806 1.00 31.33 54 TRP B C 1
ATOM 1789 O O . TRP B 1 54 ? 18.543 2.493 30.580 1.00 38.05 54 TRP B O 1
ATOM 1800 N N . VAL B 1 55 ? 16.442 3.273 30.800 1.00 28.96 55 VAL B N 1
ATOM 1801 C CA . VAL B 1 55 ? 16.865 4.652 30.556 1.00 33.07 55 VAL B CA 1
ATOM 1802 C C . VAL B 1 55 ? 17.957 5.056 31.536 1.00 46.02 55 VAL B C 1
ATOM 1803 O O . VAL B 1 55 ? 18.987 5.634 31.155 1.00 38.60 55 VAL B O 1
ATOM 1807 N N . LYS B 1 56 ? 17.741 4.768 32.825 1.00 52.52 56 LYS B N 1
ATOM 1808 C CA . LYS B 1 56 ? 18.721 5.156 33.833 1.00 49.40 56 LYS B CA 1
ATOM 1809 C C . LYS B 1 56 ? 20.045 4.441 33.601 1.00 34.97 56 LYS B C 1
ATOM 1810 O O . LYS B 1 56 ? 21.111 5.063 33.643 1.00 40.25 56 LYS B O 1
ATOM 1816 N N . LYS B 1 57 ? 19.993 3.131 33.335 1.00 29.92 57 LYS B N 1
ATOM 1817 C CA . LYS B 1 57 ? 21.209 2.383 33.017 1.00 38.75 57 LYS B CA 1
ATOM 1818 C C . LYS B 1 57 ? 21.867 2.919 31.749 1.00 43.93 57 LYS B C 1
ATOM 1819 O O . LYS B 1 57 ? 23.100 3.035 31.676 1.00 35.84 57 LYS B O 1
ATOM 1825 N N . TYR B 1 58 ? 21.055 3.248 30.738 1.00 54.29 58 TYR B N 1
ATOM 1826 C CA . TYR B 1 58 ? 21.585 3.791 29.486 1.00 35.78 58 TYR B CA 1
ATOM 1827 C C . TYR B 1 58 ? 22.307 5.112 29.741 1.00 31.40 58 TYR B C 1
ATOM 1828 O O . TYR B 1 58 ? 23.433 5.322 29.272 1.00 35.92 58 TYR B O 1
ATOM 1837 N N . LYS B 1 59 ? 21.686 6.000 30.520 1.00 34.35 59 LYS B N 1
ATOM 1838 C CA . LYS B 1 59 ? 22.341 7.259 30.864 1.00 41.68 59 LYS B CA 1
ATOM 1839 C C . LYS B 1 59 ? 23.613 7.017 31.668 1.00 48.64 59 LYS B C 1
ATOM 1840 O O . LYS B 1 59 ? 24.680 7.550 31.338 1.00 40.16 59 LYS B O 1
ATOM 1846 N N . LYS B 1 60 ? 23.518 6.193 32.722 1.00 52.02 60 LYS B N 1
ATOM 1847 C CA . LYS B 1 60 ? 24.635 6.007 33.647 1.00 55.56 60 LYS B CA 1
ATOM 1848 C C . LYS B 1 60 ? 25.869 5.448 32.955 1.00 56.58 60 LYS B C 1
ATOM 1849 O O . LYS B 1 60 ? 26.994 5.825 33.298 1.00 63.54 60 LYS B O 1
ATOM 1855 N N . ASN B 1 61 ? 25.693 4.563 31.980 1.00 41.62 61 ASN B N 1
ATOM 1856 C CA . ASN B 1 61 ? 26.829 3.960 31.303 1.00 34.95 61 ASN B CA 1
ATOM 1857 C C . ASN B 1 61 ? 27.174 4.634 29.978 1.00 27.70 61 ASN B C 1
ATOM 1858 O O . ASN B 1 61 ? 28.054 4.138 29.267 1.00 32.50 61 ASN B O 1
ATOM 1863 N N . SER B 1 62 ? 26.527 5.750 29.643 1.00 33.98 62 SER B N 1
ATOM 1864 C CA . SER B 1 62 ? 26.783 6.458 28.383 1.00 31.98 62 SER B CA 1
ATOM 1865 C C . SER B 1 62 ? 26.726 5.490 27.201 1.00 23.73 62 SER B C 1
ATOM 1866 O O . SER B 1 62 ? 27.629 5.445 26.359 1.00 34.36 62 SER B O 1
ATOM 1869 N N . TYR B 1 63 ? 25.668 4.672 27.181 1.00 20.72 63 TYR B N 1
ATOM 1870 C CA . TYR B 1 63 ? 25.531 3.629 26.165 1.00 24.81 63 TYR B CA 1
ATOM 1871 C C . TYR B 1 63 ? 25.321 4.196 24.762 1.00 32.06 63 TYR B C 1
ATOM 1872 O O . TYR B 1 63 ? 25.554 3.482 23.771 1.00 28.33 63 TYR B O 1
ATOM 1881 N N . HIS B 1 64 ? 24.907 5.462 24.650 1.00 20.88 64 HIS B N 1
ATOM 1882 C CA . HIS B 1 64 ? 24.809 6.063 23.326 1.00 27.31 64 HIS B CA 1
ATOM 1883 C C . HIS B 1 64 ? 26.154 6.065 22.604 1.00 33.37 64 HIS B C 1
ATOM 1884 O O . HIS B 1 64 ? 26.178 6.061 21.370 1.00 25.05 64 HIS B O 1
ATOM 1891 N N . LEU B 1 65 ? 27.274 5.981 23.333 1.00 25.58 65 LEU B N 1
ATOM 1892 C CA . LEU B 1 65 ? 28.580 5.923 22.681 1.00 25.08 65 LEU B CA 1
ATOM 1893 C C . LEU B 1 65 ? 28.884 4.570 22.032 1.00 23.44 65 LEU B C 1
ATOM 1894 O O . LEU B 1 65 ? 29.824 4.490 21.236 1.00 24.26 65 LEU B O 1
ATOM 1899 N N . ILE B 1 66 ? 28.139 3.512 22.354 1.00 22.89 66 ILE B N 1
ATOM 1900 C CA . ILE B 1 66 ? 28.401 2.197 21.771 1.00 31.37 66 ILE B CA 1
ATOM 1901 C C . ILE B 1 66 ? 27.114 1.609 21.209 1.00 26.20 66 ILE B C 1
ATOM 1902 O O . ILE B 1 66 ? 27.033 0.405 20.947 1.00 27.73 66 ILE B O 1
ATOM 1907 N N . ASP B 1 67 ? 26.093 2.429 21.049 1.00 19.88 67 ASP B N 1
ATOM 1908 C CA . ASP B 1 67 ? 24.807 1.917 20.612 1.00 23.03 67 ASP B CA 1
ATOM 1909 C C . ASP B 1 67 ? 24.823 1.832 19.088 1.00 26.54 67 ASP B C 1
ATOM 1910 O O . ASP B 1 67 ? 25.001 2.861 18.431 1.00 21.54 67 ASP B O 1
ATOM 1915 N N . PRO B 1 68 ? 24.707 0.634 18.490 1.00 19.68 68 PRO B N 1
ATOM 1916 C CA . PRO B 1 68 ? 24.754 0.565 17.017 1.00 18.33 68 PRO B CA 1
ATOM 1917 C C . PRO B 1 68 ? 23.758 1.496 16.317 1.00 16.88 68 PRO B C 1
ATOM 1918 O O . PRO B 1 68 ? 24.076 1.987 15.231 1.00 22.71 68 PRO B O 1
ATOM 1922 N N . VAL B 1 69 ? 22.557 1.730 16.868 1.00 14.94 69 VAL B N 1
ATOM 1923 C CA . VAL B 1 69 ? 21.628 2.580 16.122 1.00 18.10 69 VAL B CA 1
ATOM 1924 C C . VAL B 1 69 ? 22.069 4.044 16.158 1.00 22.42 69 VAL B C 1
ATOM 1925 O O . VAL B 1 69 ? 21.855 4.785 15.192 1.00 20.09 69 VAL B O 1
ATOM 1929 N N . ILE B 1 70 ? 22.692 4.490 17.250 1.00 23.67 70 ILE B N 1
ATOM 1930 C CA . ILE B 1 70 ? 23.160 5.873 17.303 1.00 21.64 70 ILE B CA 1
ATOM 1931 C C . ILE B 1 70 ? 24.410 6.026 16.447 1.00 19.46 70 ILE B C 1
ATOM 1932 O O . ILE B 1 70 ? 24.572 7.016 15.729 1.00 18.01 70 ILE B O 1
ATOM 1937 N N . LEU B 1 71 ? 25.309 5.039 16.488 1.00 16.91 71 LEU B N 1
ATOM 1938 C CA . LEU B 1 71 ? 26.483 5.096 15.623 1.00 18.74 71 LEU B CA 1
ATOM 1939 C C . LEU B 1 71 ? 26.082 5.093 14.149 1.00 18.17 71 LEU B C 1
ATOM 1940 O O . LEU B 1 71 ? 26.689 5.792 13.326 1.00 17.70 71 LEU B O 1
ATOM 1945 N N . THR B 1 72 ? 25.043 4.334 13.791 1.00 14.63 72 THR B N 1
ATOM 1946 C CA . THR B 1 72 ? 24.609 4.336 12.392 1.00 15.28 72 THR B CA 1
ATOM 1947 C C . THR B 1 72 ? 23.985 5.676 12.016 1.00 14.82 72 THR B C 1
ATOM 1948 O O . THR B 1 72 ? 24.261 6.223 10.936 1.00 16.45 72 THR B O 1
ATOM 1952 N N . ALA B 1 73 ? 23.145 6.217 12.903 1.00 12.46 73 ALA B N 1
ATOM 1953 C CA . ALA B 1 73 ? 22.448 7.469 12.641 1.00 15.50 73 ALA B CA 1
ATOM 1954 C C . ALA B 1 73 ? 23.418 8.609 12.335 1.00 19.60 73 ALA B C 1
ATOM 1955 O O . ALA B 1 73 ? 23.073 9.528 11.590 1.00 15.65 73 ALA B O 1
ATOM 1957 N N . LYS B 1 74 ? 24.634 8.569 12.908 1.00 16.29 74 LYS B N 1
ATOM 1958 C CA . LYS B 1 74 ? 25.641 9.585 12.615 1.00 18.40 74 LYS B CA 1
ATOM 1959 C C . LYS B 1 74 ? 25.942 9.682 11.127 1.00 19.55 74 LYS B C 1
ATOM 1960 O O . LYS B 1 74 ? 26.377 10.731 10.650 1.00 22.33 74 LYS B O 1
ATOM 1966 N N . ASP B 1 75 ? 25.770 8.591 10.396 1.00 21.28 75 ASP B N 1
ATOM 1967 C CA . ASP B 1 75 ? 26.097 8.538 8.985 1.00 21.66 75 ASP B CA 1
ATOM 1968 C C . ASP B 1 75 ? 24.869 8.616 8.101 1.00 19.78 75 ASP B C 1
ATOM 1969 O O . ASP B 1 75 ? 24.987 8.420 6.887 1.00 17.68 75 ASP B O 1
ATOM 1974 N N . LYS B 1 76 ? 23.700 8.888 8.673 1.00 14.27 76 LYS B N 1
ATOM 1975 C CA . LYS B 1 76 ? 22.445 8.839 7.924 1.00 16.63 76 LYS B CA 1
ATOM 1976 C C . LYS B 1 76 ? 21.749 10.198 7.905 1.00 19.60 76 LYS B C 1
ATOM 1977 O O . LYS B 1 76 ? 21.900 11.008 8.828 1.00 14.27 76 LYS B O 1
ATOM 1983 N N . VAL B 1 77 ? 20.952 10.420 6.860 1.00 11.81 77 VAL B N 1
ATOM 1984 C CA . VAL B 1 77 ? 19.877 11.401 6.910 1.00 13.79 77 VAL B CA 1
ATOM 1985 C C . VAL B 1 77 ? 18.511 10.740 6.810 1.00 14.78 77 VAL B C 1
ATOM 1986 O O . VAL B 1 77 ? 17.504 11.403 7.098 1.00 16.82 77 VAL B O 1
ATOM 1990 N N . ALA B 1 78 ? 18.435 9.501 6.345 1.00 10.88 78 ALA B N 1
ATOM 1991 C CA . ALA B 1 78 ? 17.171 8.834 6.090 1.00 11.12 78 ALA B CA 1
ATOM 1992 C C . ALA B 1 78 ? 16.906 7.781 7.152 1.00 12.02 78 ALA B C 1
ATOM 1993 O O . ALA B 1 78 ? 17.837 7.286 7.793 1.00 13.30 78 ALA B O 1
ATOM 1995 N N . PRO B 1 79 ? 15.638 7.446 7.394 1.00 14.51 79 PRO B N 1
ATOM 1996 C CA . PRO B 1 79 ? 15.322 6.493 8.466 1.00 13.61 79 PRO B CA 1
ATOM 1997 C C . PRO B 1 79 ? 15.770 5.085 8.118 1.00 11.82 79 PRO B C 1
ATOM 1998 O O . PRO B 1 79 ? 15.889 4.716 6.949 1.00 12.69 79 PRO B O 1
ATOM 2002 N N . PHE B 1 80 ? 16.029 4.290 9.153 1.00 11.85 80 PHE B N 1
ATOM 2003 C CA . PHE B 1 80 ? 16.501 2.930 8.911 1.00 16.91 80 PHE B CA 1
ATOM 2004 C C . PHE B 1 80 ? 15.951 1.999 9.980 1.00 16.35 80 PHE B C 1
ATOM 2005 O O . PHE B 1 80 ? 15.633 2.413 11.092 1.00 13.50 80 PHE B O 1
ATOM 2013 N N . ALA B 1 81 ? 15.878 0.726 9.631 1.00 14.35 81 ALA B N 1
ATOM 2014 C CA . ALA B 1 81 ? 15.457 -0.329 10.530 1.00 15.09 81 ALA B CA 1
ATOM 2015 C C . ALA B 1 81 ? 16.659 -0.858 11.300 1.00 16.97 81 ALA B C 1
ATOM 2016 O O . ALA B 1 81 ? 17.798 -0.803 10.826 1.00 16.69 81 ALA B O 1
ATOM 2018 N N . TRP B 1 82 ? 16.403 -1.392 12.495 1.00 17.28 82 TRP B N 1
ATOM 2019 C CA . TRP B 1 82 ? 17.507 -1.947 13.267 1.00 13.36 82 TRP B CA 1
ATOM 2020 C C . TRP B 1 82 ? 17.985 -3.291 12.742 1.00 10.92 82 TRP B C 1
ATOM 2021 O O . TRP B 1 82 ? 19.009 -3.777 13.222 1.00 21.43 82 TRP B O 1
ATOM 2032 N N . ASP B 1 83 ? 17.287 -3.903 11.782 1.00 15.70 83 ASP B N 1
ATOM 2033 C CA . ASP B 1 83 ? 17.847 -5.057 11.088 1.00 17.85 83 ASP B CA 1
ATOM 2034 C C . ASP B 1 83 ? 18.471 -4.692 9.739 1.00 19.24 83 ASP B C 1
ATOM 2035 O O . ASP B 1 83 ? 18.758 -5.589 8.934 1.00 20.30 83 ASP B O 1
ATOM 2040 N N . ASP B 1 84 ? 18.671 -3.404 9.459 1.00 16.36 84 ASP B N 1
ATOM 2041 C CA . ASP B 1 84 ? 19.417 -3.006 8.265 1.00 20.26 84 ASP B CA 1
ATOM 2042 C C . ASP B 1 84 ? 20.869 -3.478 8.366 1.00 21.81 84 ASP B C 1
ATOM 2043 O O . ASP B 1 84 ? 21.407 -3.627 9.455 1.00 14.78 84 ASP B O 1
ATOM 2048 N N . ASN B 1 85 ? 21.505 -3.711 7.209 1.00 13.88 85 ASN B N 1
ATOM 2049 C CA . ASN B 1 85 ? 22.887 -4.210 7.203 1.00 19.06 85 ASN B CA 1
ATOM 2050 C C . ASN B 1 85 ? 23.843 -3.314 7.987 1.00 14.71 85 ASN B C 1
ATOM 2051 O O . ASN B 1 85 ? 24.774 -3.807 8.639 1.00 16.96 85 ASN B O 1
ATOM 2056 N N . SER B 1 86 ? 23.644 -1.994 7.942 1.00 15.68 86 SER B N 1
ATOM 2057 C CA . SER B 1 86 ? 24.554 -1.094 8.657 1.00 20.53 86 SER B CA 1
ATOM 2058 C C . SER B 1 86 ? 24.508 -1.310 10.176 1.00 23.50 86 SER B C 1
ATOM 2059 O O . SER B 1 86 ? 25.546 -1.274 10.848 1.00 22.32 86 SER B O 1
ATOM 2062 N N . VAL B 1 87 ? 23.313 -1.538 10.738 1.00 15.94 87 VAL B N 1
ATOM 2063 C CA . VAL B 1 87 ? 23.212 -1.806 12.172 1.00 11.10 87 VAL B CA 1
ATOM 2064 C C . VAL B 1 87 ? 23.731 -3.208 12.497 1.00 13.83 87 VAL B C 1
ATOM 2065 O O . VAL B 1 87 ? 24.383 -3.418 13.528 1.00 18.25 87 VAL B O 1
ATOM 2069 N N . ILE B 1 88 ? 23.380 -4.205 11.671 1.00 14.99 88 ILE B N 1
ATOM 2070 C CA . ILE B 1 88 ? 23.861 -5.570 11.924 1.00 18.60 88 ILE B CA 1
ATOM 2071 C C . ILE B 1 88 ? 25.380 -5.588 11.929 1.00 26.09 88 ILE B C 1
ATOM 2072 O O . ILE B 1 88 ? 26.010 -6.225 12.785 1.00 21.58 88 ILE B O 1
ATOM 2077 N N . ASN B 1 89 ? 25.987 -4.879 10.972 1.00 21.10 89 ASN B N 1
ATOM 2078 C CA . ASN B 1 89 ? 27.440 -4.746 10.921 1.00 31.04 89 ASN B CA 1
ATOM 2079 C C . ASN B 1 89 ? 28.007 -4.210 12.226 1.00 30.35 89 ASN B C 1
ATOM 2080 O O . ASN B 1 89 ? 28.967 -4.767 12.774 1.00 29.21 89 ASN B O 1
ATOM 2085 N N . LYS B 1 90 ? 27.445 -3.107 12.726 1.00 20.91 90 LYS B N 1
ATOM 2086 C CA . LYS B 1 90 ? 27.975 -2.527 13.958 1.00 26.48 90 LYS B CA 1
ATOM 2087 C C . LYS B 1 90 ? 27.711 -3.433 15.142 1.00 26.67 90 LYS B C 1
ATOM 2088 O O . LYS B 1 90 ? 28.549 -3.528 16.043 1.00 28.18 90 LYS B O 1
ATOM 2094 N N . LYS B 1 91 ? 26.574 -4.131 15.134 1.00 26.54 91 LYS B N 1
ATOM 2095 C CA . LYS B 1 91 ? 26.261 -5.079 16.199 1.00 24.77 91 LYS B CA 1
ATOM 2096 C C . LYS B 1 91 ? 27.303 -6.186 16.288 1.00 26.65 91 LYS B C 1
ATOM 2097 O O . LYS B 1 91 ? 27.606 -6.672 17.384 1.00 27.57 91 LYS B O 1
ATOM 2103 N N . SER B 1 92 ? 27.835 -6.631 15.151 1.00 24.19 92 SER B N 1
ATOM 2104 C CA . SER B 1 92 ? 28.832 -7.699 15.217 1.00 29.72 92 SER B CA 1
ATOM 2105 C C . SER B 1 92 ? 30.103 -7.229 15.911 1.00 43.61 92 SER B C 1
ATOM 2106 O O . SER B 1 92 ? 30.814 -8.044 16.512 1.00 36.50 92 SER B O 1
ATOM 2109 N N . THR B 1 93 ? 30.407 -5.931 15.831 1.00 43.30 93 THR B N 1
ATOM 2110 C CA . THR B 1 93 ? 31.608 -5.391 16.454 1.00 45.51 93 THR B CA 1
ATOM 2111 C C . THR B 1 93 ? 31.390 -5.040 17.922 1.00 42.20 93 THR B C 1
ATOM 2112 O O . THR B 1 93 ? 32.278 -5.285 18.741 1.00 50.30 93 THR B O 1
ATOM 2116 N N . ASP B 1 94 ? 30.234 -4.486 18.289 1.00 51.17 94 ASP B N 1
ATOM 2117 C CA . ASP B 1 94 ? 29.896 -4.297 19.701 1.00 54.65 94 ASP B CA 1
ATOM 2118 C C . ASP B 1 94 ? 28.415 -4.591 19.897 1.00 42.01 94 ASP B C 1
ATOM 2119 O O . ASP B 1 94 ? 27.558 -3.855 19.399 1.00 42.19 94 ASP B O 1
ATOM 2124 N N . SER B 1 95 ? 28.120 -5.652 20.646 1.00 37.14 95 SER B N 1
ATOM 2125 C CA . SER B 1 95 ? 26.760 -6.125 20.847 1.00 37.85 95 SER B CA 1
ATOM 2126 C C . SER B 1 95 ? 26.216 -5.844 22.244 1.00 28.07 95 SER B C 1
ATOM 2127 O O . SER B 1 95 ? 25.070 -6.199 22.524 1.00 33.61 95 SER B O 1
ATOM 2130 N N . ALA B 1 96 ? 26.993 -5.190 23.113 1.00 36.14 96 ALA B N 1
ATOM 2131 C CA . ALA B 1 96 ? 26.602 -5.013 24.515 1.00 37.72 96 ALA B CA 1
ATOM 2132 C C . A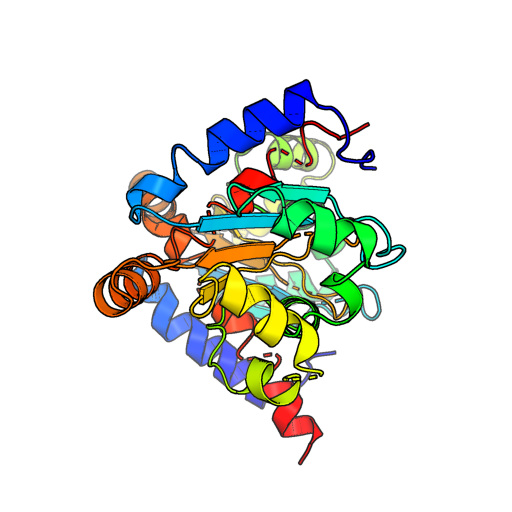LA B 1 96 ? 25.222 -4.372 24.670 1.00 35.36 96 ALA B C 1
ATOM 2133 O O . ALA B 1 96 ? 24.384 -4.855 25.438 1.00 34.42 96 ALA B O 1
ATOM 2135 N N . VAL B 1 97 ? 24.971 -3.269 23.959 1.00 33.28 97 VAL B N 1
ATOM 2136 C CA . VAL B 1 97 ? 23.721 -2.533 24.153 1.00 26.98 97 VAL B CA 1
ATOM 2137 C C . VAL B 1 97 ? 22.512 -3.396 23.812 1.00 33.40 97 VAL B C 1
ATOM 2138 O O . VAL B 1 97 ? 21.519 -3.415 24.555 1.00 30.40 97 VAL B O 1
ATOM 2142 N N . PHE B 1 98 ? 22.553 -4.107 22.677 1.00 26.53 98 PHE B N 1
ATOM 2143 C CA . PHE B 1 98 ? 21.383 -4.901 22.320 1.00 21.23 98 PHE B CA 1
ATOM 2144 C C . PHE B 1 98 ? 21.203 -6.074 23.276 1.00 24.56 98 PHE B C 1
ATOM 2145 O O . PHE B 1 98 ? 20.069 -6.418 23.627 1.00 30.78 98 PHE B O 1
ATOM 2153 N N . LYS B 1 99 ? 22.302 -6.671 23.747 1.00 34.55 99 LYS B N 1
ATOM 2154 C CA . LYS B 1 99 ? 22.163 -7.777 24.694 1.00 41.28 99 LYS B CA 1
ATOM 2155 C C . LYS B 1 99 ? 21.464 -7.329 25.971 1.00 42.86 99 LYS B C 1
ATOM 2156 O O . LYS B 1 99 ? 20.594 -8.038 26.490 1.00 39.40 99 LYS B O 1
ATOM 2162 N N . LEU B 1 100 ? 21.808 -6.144 26.482 1.00 40.37 100 LEU B N 1
ATOM 2163 C CA . LEU B 1 100 ? 21.145 -5.678 27.695 1.00 33.32 100 LEU B CA 1
ATOM 2164 C C . LEU B 1 100 ? 19.734 -5.187 27.403 1.00 36.72 100 LEU B C 1
ATOM 2165 O O . LEU B 1 100 ? 18.840 -5.343 28.241 1.00 39.04 100 LEU B O 1
ATOM 2170 N N . ALA B 1 101 ? 19.499 -4.606 26.225 1.00 27.38 101 ALA B N 1
ATOM 2171 C CA . ALA B 1 101 ? 18.161 -4.109 25.931 1.00 31.62 101 ALA B CA 1
ATOM 2172 C C . ALA B 1 101 ? 17.147 -5.233 25.787 1.00 32.60 101 ALA B C 1
ATOM 2173 O O . ALA B 1 101 ? 15.945 -5.001 25.972 1.00 27.66 101 ALA B O 1
ATOM 2175 N N . ARG B 1 102 ? 17.605 -6.444 25.463 1.00 37.61 102 ARG B N 1
ATOM 2176 C CA . ARG B 1 102 ? 16.693 -7.564 25.291 1.00 39.93 102 ARG B CA 1
ATOM 2177 C C . ARG B 1 102 ? 15.874 -7.821 26.548 1.00 37.24 102 ARG B C 1
ATOM 2178 O O . ARG B 1 102 ? 14.719 -8.248 26.452 1.00 37.94 102 ARG B O 1
ATOM 2186 N N . GLU B 1 103 ? 16.442 -7.551 27.730 1.00 44.61 103 GLU B N 1
ATOM 2187 C CA . GLU B 1 103 ? 15.702 -7.752 28.975 1.00 47.04 103 GLU B CA 1
ATOM 2188 C C . GLU B 1 103 ? 14.437 -6.909 29.004 1.00 58.10 103 GLU B C 1
ATOM 2189 O O . GLU B 1 103 ? 13.387 -7.369 29.467 1.00 52.61 103 GLU B O 1
ATOM 2195 N N . TYR B 1 104 ? 14.517 -5.671 28.521 1.00 40.12 104 TYR B N 1
ATOM 2196 C CA . TYR B 1 104 ? 13.363 -4.790 28.525 1.00 32.15 104 TYR B CA 1
ATOM 2197 C C . TYR B 1 104 ? 12.547 -4.912 27.255 1.00 40.48 104 TYR B C 1
ATOM 2198 O O . TYR B 1 104 ? 11.644 -4.099 27.037 1.00 50.22 104 TYR B O 1
ATOM 2207 N N . ASN B 1 105 ? 12.843 -5.922 26.428 1.00 43.48 105 ASN B N 1
ATOM 2208 C CA . ASN B 1 105 ? 12.104 -6.228 25.204 1.00 55.12 105 ASN B CA 1
ATOM 2209 C C . ASN B 1 105 ? 12.315 -5.189 24.105 1.00 49.96 105 ASN B C 1
ATOM 2210 O O . ASN B 1 105 ? 11.449 -5.005 23.250 1.00 54.14 105 ASN B O 1
ATOM 2215 N N . ILE B 1 106 ? 13.463 -4.515 24.104 1.00 41.85 106 ILE B N 1
ATOM 2216 C CA . ILE B 1 106 ? 13.828 -3.611 23.022 1.00 37.14 106 ILE B CA 1
ATOM 2217 C C . ILE B 1 106 ? 14.694 -4.429 22.070 1.00 28.92 106 ILE B C 1
ATOM 2218 O O . ILE B 1 106 ? 15.879 -4.642 22.319 1.00 37.82 106 ILE B O 1
ATOM 2223 N N . VAL B 1 107 ? 14.092 -4.908 20.979 1.00 27.36 107 VAL B N 1
ATOM 2224 C CA . VAL B 1 107 ? 14.792 -5.808 20.062 1.00 36.29 107 VAL B CA 1
ATOM 2225 C C . VAL B 1 107 ? 14.703 -5.300 18.626 1.00 24.83 107 VAL B C 1
ATOM 2226 O O . VAL B 1 107 ? 15.722 -5.168 17.933 1.00 23.66 107 VAL B O 1
ATOM 2230 N N . ASN B 1 108 ? 13.482 -5.067 18.155 1.00 23.11 108 ASN B N 1
ATOM 2231 C CA . ASN B 1 108 ? 13.223 -4.659 16.778 1.00 20.16 108 ASN B CA 1
ATOM 2232 C C . ASN B 1 108 ? 12.736 -3.220 16.771 1.00 20.92 108 ASN B C 1
ATOM 2233 O O . ASN B 1 108 ? 12.015 -2.807 17.680 1.00 22.70 108 ASN B O 1
ATOM 2238 N N . GLY B 1 109 ? 13.140 -2.444 15.768 1.00 23.06 109 GLY B N 1
ATOM 2239 C CA . GLY B 1 109 ? 12.763 -1.043 15.790 1.00 16.89 109 GLY B CA 1
ATOM 2240 C C . GLY B 1 109 ? 13.254 -0.288 14.573 1.00 16.24 109 GLY B C 1
ATOM 2241 O O . GLY B 1 109 ? 13.737 -0.868 13.601 1.00 14.33 109 GLY B O 1
ATOM 2242 N N . TYR B 1 110 ? 13.104 1.031 14.655 1.00 15.17 110 TYR B N 1
ATOM 2243 C CA . TYR B 1 110 ? 13.440 1.968 13.595 1.00 16.89 110 TYR B CA 1
ATOM 2244 C C . TYR B 1 110 ? 14.046 3.204 14.227 1.00 16.11 110 TYR B C 1
ATOM 2245 O O . TYR B 1 110 ? 13.699 3.580 15.353 1.00 17.29 110 TYR B O 1
ATOM 2254 N N . THR B 1 111 ? 14.933 3.848 13.485 1.00 13.83 111 THR B N 1
ATOM 2255 C CA . THR B 1 111 ? 15.503 5.124 13.894 1.00 12.57 111 THR B CA 1
ATOM 2256 C C . THR B 1 111 ? 15.279 6.144 12.793 1.00 13.18 111 THR B C 1
ATOM 2257 O O . THR B 1 111 ? 15.529 5.862 11.620 1.00 16.41 111 THR B O 1
ATOM 2261 N N . PHE B 1 112 ? 14.777 7.310 13.179 1.00 11.02 112 PHE B N 1
ATOM 2262 C CA . PHE B 1 112 ? 14.641 8.476 12.329 1.00 12.81 112 PHE B CA 1
ATOM 2263 C C . PHE B 1 112 ? 15.668 9.498 12.800 1.00 13.77 112 PHE B C 1
ATOM 2264 O O . PHE B 1 112 ? 15.897 9.636 14.005 1.00 15.24 112 PHE B O 1
ATOM 2272 N N . VAL B 1 113 ? 16.310 10.196 11.874 1.00 11.22 113 VAL B N 1
ATOM 2273 C CA . VAL B 1 113 ? 17.446 11.028 12.255 1.00 12.55 113 VAL B CA 1
ATOM 2274 C C . VAL B 1 113 ? 17.285 12.427 11.686 1.00 12.39 113 VAL B C 1
ATOM 2275 O O . VAL B 1 113 ? 16.701 12.637 10.618 1.00 13.79 113 VAL B O 1
ATOM 2279 N N A LEU B 1 114 ? 17.844 13.397 12.416 0.67 12.60 114 LEU B N 1
ATOM 2280 N N B LEU B 1 114 ? 17.830 13.395 12.420 0.33 13.79 114 LEU B N 1
ATOM 2281 C CA A LEU B 1 114 ? 17.816 14.810 12.076 0.67 19.08 114 LEU B CA 1
ATOM 2282 C CA B LEU B 1 114 ? 17.843 14.792 12.030 0.33 17.59 114 LEU B CA 1
ATOM 2283 C C A LEU B 1 114 ? 19.094 15.463 12.596 0.67 16.94 114 LEU B C 1
ATOM 2284 C C B LEU B 1 114 ? 19.125 15.410 12.570 0.33 16.70 114 LEU B C 1
ATOM 2285 O O A LEU B 1 114 ? 19.403 15.344 13.784 0.67 18.96 114 LEU B O 1
ATOM 2286 O O B LEU B 1 114 ? 19.481 15.190 13.730 0.33 20.02 114 LEU B O 1
ATOM 2295 N N . HIS B 1 115 ? 19.816 16.173 11.736 1.00 14.98 115 HIS B N 1
ATOM 2296 C CA . HIS B 1 115 ? 20.868 17.069 12.196 1.00 21.20 115 HIS B CA 1
ATOM 2297 C C . HIS B 1 115 ? 20.348 18.492 12.050 1.00 22.53 115 HIS B C 1
ATOM 2298 O O . HIS B 1 115 ? 19.547 18.757 11.159 1.00 17.06 115 HIS B O 1
ATOM 2305 N N . ASP B 1 116 ? 20.757 19.403 12.947 1.00 23.59 116 ASP B N 1
ATOM 2306 C CA . ASP B 1 116 ? 20.381 20.813 12.808 1.00 22.55 116 ASP B CA 1
ATOM 2307 C C . ASP B 1 116 ? 21.645 21.653 12.608 1.00 24.75 116 ASP B C 1
ATOM 2308 O O . ASP B 1 116 ? 22.733 21.123 12.380 1.00 26.46 116 ASP B O 1
ATOM 2313 N N . ASN B 1 117 ? 21.498 22.978 12.650 1.00 26.55 117 ASN B N 1
ATOM 2314 C CA . ASN B 1 117 ? 22.643 23.872 12.494 1.00 25.64 117 ASN B CA 1
ATOM 2315 C C . ASN B 1 117 ? 23.188 24.366 13.837 1.00 26.54 117 ASN B C 1
ATOM 2316 O O . ASN B 1 117 ? 23.933 25.352 13.876 1.00 32.86 117 ASN B O 1
ATOM 2321 N N . SER B 1 118 ? 22.815 23.716 14.937 1.00 18.44 118 SER B N 1
ATOM 2322 C CA . SER B 1 118 ? 23.339 24.026 16.266 1.00 30.91 118 SER B CA 1
ATOM 2323 C C . SER B 1 118 ? 24.246 22.924 16.789 1.00 33.05 118 SER B C 1
ATOM 2324 O O . SER B 1 118 ? 24.439 22.815 18.004 1.00 35.72 118 SER B O 1
ATOM 2327 N N . ASN B 1 119 ? 24.775 22.089 15.897 1.00 27.59 119 ASN B N 1
ATOM 2328 C CA . ASN B 1 119 ? 25.583 20.915 16.228 1.00 44.20 119 ASN B CA 1
ATOM 2329 C C . ASN B 1 119 ? 24.810 19.824 16.969 1.00 37.29 119 ASN B C 1
ATOM 2330 O O . ASN B 1 119 ? 25.424 19.019 17.670 1.00 34.36 119 ASN B O 1
ATOM 2335 N N . ASN B 1 120 ? 23.486 19.759 16.870 1.00 21.61 120 ASN B N 1
ATOM 2336 C CA . ASN B 1 120 ? 22.759 18.668 17.513 1.00 18.29 120 ASN B CA 1
ATOM 2337 C C . ASN B 1 120 ? 22.482 17.554 16.511 1.00 20.59 120 ASN B C 1
ATOM 2338 O O . ASN B 1 120 ? 22.205 17.812 15.335 1.00 19.15 120 ASN B O 1
ATOM 2351 N N . ALA B 1 122 ? 19.502 14.787 16.417 1.00 15.75 122 ALA B N 1
ATOM 2352 C CA . ALA B 1 122 ? 18.296 14.315 17.081 1.00 22.32 122 ALA B CA 1
ATOM 2353 C C . ALA B 1 122 ? 17.870 12.999 16.455 1.00 27.33 122 ALA B C 1
ATOM 2354 O O . ALA B 1 122 ? 17.914 12.846 15.230 1.00 19.66 122 ALA B O 1
ATOM 2356 N N . THR B 1 123 ? 17.469 12.048 17.287 1.00 16.07 123 THR B N 1
ATOM 2357 C CA . THR B 1 123 ? 16.922 10.798 16.773 1.00 19.77 123 THR B CA 1
ATOM 2358 C C . THR B 1 123 ? 15.571 10.523 17.418 1.00 20.34 123 THR B C 1
ATOM 2359 O O . THR B 1 123 ? 15.354 10.828 18.594 1.00 21.84 123 THR B O 1
ATOM 2363 N N . LEU B 1 124 ? 14.665 9.971 16.639 1.00 18.61 124 LEU B N 1
ATOM 2364 C CA . LEU B 1 124 ? 13.431 9.385 17.147 1.00 17.89 124 LEU B CA 1
ATOM 2365 C C . LEU B 1 124 ? 13.517 7.878 16.935 1.00 26.91 124 LEU B C 1
ATOM 2366 O O . LEU B 1 124 ? 13.522 7.391 15.794 1.00 17.61 124 LEU B O 1
ATOM 2371 N N . ASN B 1 125 ? 13.623 7.146 18.036 1.00 17.44 125 ASN B N 1
ATOM 2372 C CA . ASN B 1 125 ? 13.811 5.703 18.013 1.00 22.84 125 ASN B CA 1
ATOM 2373 C C . ASN B 1 125 ? 12.512 5.046 18.441 1.00 26.57 125 ASN B C 1
ATOM 2374 O O . ASN B 1 125 ? 11.890 5.478 19.413 1.00 26.84 125 ASN B O 1
ATOM 2379 N N . ILE B 1 126 ? 12.080 4.033 17.696 1.00 20.92 126 ILE B N 1
ATOM 2380 C CA . ILE B 1 126 ? 10.746 3.474 17.872 1.00 19.56 126 ILE B CA 1
ATOM 2381 C C . ILE B 1 126 ? 10.855 1.956 17.851 1.00 26.97 126 ILE B C 1
ATOM 2382 O O . ILE B 1 126 ? 11.538 1.384 16.996 1.00 18.99 126 ILE B O 1
ATOM 2387 N N . SER B 1 127 ? 10.197 1.311 18.808 1.00 25.64 127 SER B N 1
ATOM 2388 C CA . SER B 1 127 ? 10.204 -0.137 18.938 1.00 25.31 127 SER B CA 1
ATOM 2389 C C . SER B 1 127 ? 8.791 -0.605 19.261 1.00 30.12 127 SER B C 1
ATOM 2390 O O . SER B 1 127 ? 7.998 0.132 19.856 1.00 28.16 127 SER B O 1
ATOM 2393 N N . ASN B 1 128 ? 8.466 -1.829 18.851 1.00 26.34 128 ASN B N 1
ATOM 2394 C CA . ASN B 1 128 ? 7.184 -2.367 19.269 1.00 42.85 128 ASN B CA 1
ATOM 2395 C C . ASN B 1 128 ? 7.221 -2.916 20.689 1.00 51.64 128 ASN B C 1
ATOM 2396 O O . ASN B 1 128 ? 6.178 -2.956 21.352 1.00 67.50 128 ASN B O 1
ATOM 2401 N N . GLY B 1 129 ? 8.384 -3.310 21.170 1.00 55.90 129 GLY B N 1
ATOM 2402 C CA . GLY B 1 129 ? 8.497 -3.971 22.467 1.00 78.32 129 GLY B CA 1
ATOM 2403 C C . GLY B 1 129 ? 8.394 -5.487 22.323 1.00 81.70 129 GLY B C 1
ATOM 2404 O O . GLY B 1 129 ? 9.189 -6.096 21.607 1.00 72.88 129 GLY B O 1
ATOM 2405 N N . SER B 1 130 ? 7.417 -6.081 23.006 1.00 87.58 130 SER B N 1
ATOM 2406 C CA . SER B 1 130 ? 7.153 -7.508 22.876 1.00 92.05 130 SER B CA 1
ATOM 2407 C C . SER B 1 130 ? 6.102 -7.824 21.821 1.00 96.99 130 SER B C 1
ATOM 2408 O O . SER B 1 130 ? 5.999 -8.982 21.401 1.00 100.70 130 SER B O 1
ATOM 2411 N N . ASP B 1 131 ? 5.336 -6.826 21.377 1.00 98.31 131 ASP B N 1
ATOM 2412 C CA . ASP B 1 131 ? 4.178 -7.063 20.528 1.00 104.30 131 ASP B CA 1
ATOM 2413 C C . ASP B 1 131 ? 4.589 -7.699 19.197 1.00 105.36 131 ASP B C 1
ATOM 2414 O O . ASP B 1 131 ? 5.774 -7.804 18.856 1.00 98.58 131 ASP B O 1
ATOM 2419 N N . ASP B 1 132 ? 3.574 -8.130 18.444 1.00 108.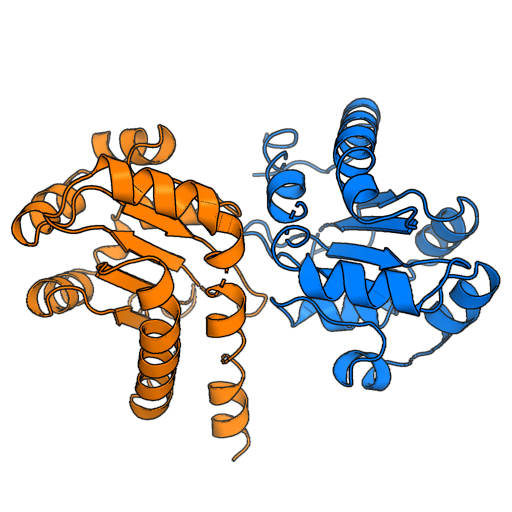76 132 ASP B N 1
ATOM 2420 C CA . ASP B 1 132 ? 3.808 -8.828 17.187 1.00 107.82 132 ASP B CA 1
ATOM 2421 C C . ASP B 1 132 ? 4.567 -7.934 16.218 1.00 99.27 132 ASP B C 1
ATOM 2422 O O . ASP B 1 132 ? 4.367 -6.717 16.159 1.00 107.64 132 ASP B O 1
ATOM 2427 N N . SER B 1 133 ? 5.435 -8.560 15.439 1.00 75.70 133 SER B N 1
ATOM 2428 C CA . SER B 1 133 ? 6.430 -7.810 14.697 1.00 74.78 133 SER B CA 1
ATOM 2429 C C . SER B 1 133 ? 5.912 -7.269 13.370 1.00 64.98 133 SER B C 1
ATOM 2430 O O . SER B 1 133 ? 6.163 -6.108 13.043 1.00 60.17 133 SER B O 1
ATOM 2433 N N . ILE B 1 134 ? 5.174 -8.076 12.609 1.00 72.55 134 ILE B N 1
ATOM 2434 C CA . ILE B 1 134 ? 4.962 -7.779 11.194 1.00 76.55 134 ILE B CA 1
ATOM 2435 C C . ILE B 1 134 ? 4.072 -6.554 11.012 1.00 61.04 134 ILE B C 1
ATOM 2436 O O . ILE B 1 134 ? 4.404 -5.641 10.247 1.00 66.99 134 ILE B O 1
ATOM 2441 N N . SER B 1 135 ? 2.929 -6.516 11.697 1.00 56.74 135 SER B N 1
ATOM 2442 C CA . SER B 1 135 ? 2.031 -5.379 11.533 1.00 67.00 135 SER B CA 1
ATOM 2443 C C . SER B 1 135 ? 2.697 -4.077 11.957 1.00 50.32 135 SER B C 1
ATOM 2444 O O . SER B 1 135 ? 2.393 -3.016 11.402 1.00 41.98 135 SER B O 1
ATOM 2447 N N . PHE B 1 136 ? 3.592 -4.137 12.946 1.00 41.57 136 PHE B N 1
ATOM 2448 C CA . PHE B 1 136 ? 4.307 -2.941 13.375 1.00 39.97 136 PHE B CA 1
ATOM 2449 C C . PHE B 1 136 ? 5.210 -2.432 12.264 1.00 31.65 136 PHE B C 1
ATOM 2450 O O . PHE B 1 136 ? 5.129 -1.259 11.870 1.00 29.66 136 PHE B O 1
ATOM 2458 N N . ASP B 1 137 ? 6.068 -3.311 11.730 1.00 29.58 137 ASP B N 1
ATOM 2459 C CA . ASP B 1 137 ? 7.005 -2.893 10.692 1.00 39.01 137 ASP B CA 1
ATOM 2460 C C . ASP B 1 137 ? 6.268 -2.367 9.471 1.00 42.18 137 ASP B C 1
ATOM 2461 O O . ASP B 1 137 ? 6.711 -1.403 8.834 1.00 36.13 137 ASP B O 1
ATOM 2466 N N . GLU B 1 138 ? 5.114 -2.953 9.156 1.00 39.59 138 GLU B N 1
ATOM 2467 C CA . GLU B 1 138 ? 4.369 -2.498 7.990 1.00 43.91 138 GLU B CA 1
ATOM 2468 C C . GLU B 1 138 ? 3.666 -1.170 8.243 1.00 37.60 138 GLU B C 1
ATOM 2469 O O . GLU B 1 138 ? 3.528 -0.360 7.318 1.00 38.29 138 GLU B O 1
ATOM 2475 N N . SER B 1 139 ? 3.225 -0.919 9.475 1.00 31.52 139 SER B N 1
ATOM 2476 C CA . SER B 1 139 ? 2.691 0.399 9.802 1.00 30.31 139 SER B CA 1
ATOM 2477 C C . SER B 1 139 ? 3.787 1.466 9.767 1.00 30.88 139 SER B C 1
ATOM 2478 O O . SER B 1 139 ? 3.566 2.583 9.271 1.00 28.75 139 SER B O 1
ATOM 2481 N N . ILE B 1 140 ? 4.972 1.152 10.297 1.00 25.47 140 ILE B N 1
ATOM 2482 C CA . ILE B 1 140 ? 6.045 2.147 10.308 1.00 24.50 140 ILE B CA 1
ATOM 2483 C C . ILE B 1 140 ? 6.446 2.490 8.882 1.00 25.39 140 ILE B C 1
ATOM 2484 O O . ILE B 1 140 ? 6.685 3.661 8.550 1.00 30.70 140 ILE B O 1
ATOM 2489 N N . GLU B 1 141 ? 6.510 1.477 8.012 1.00 27.86 141 GLU B N 1
ATOM 2490 C CA . GLU B 1 141 ? 6.911 1.696 6.625 1.00 38.49 141 GLU B CA 1
ATOM 2491 C C . GLU B 1 141 ? 5.915 2.580 5.881 1.00 31.40 141 GLU B C 1
ATOM 2492 O O . GLU B 1 141 ? 6.317 3.511 5.174 1.00 31.86 141 GLU B O 1
ATOM 2498 N N . ILE B 1 142 ? 4.610 2.308 6.026 1.00 31.29 142 ILE B N 1
ATOM 2499 C CA . ILE B 1 142 ? 3.610 3.123 5.328 1.00 33.86 142 ILE B CA 1
ATOM 2500 C C . ILE B 1 142 ? 3.573 4.548 5.889 1.00 27.57 142 ILE B C 1
ATOM 2501 O O . ILE B 1 142 ? 3.241 5.503 5.170 1.00 32.34 142 ILE B O 1
ATOM 2506 N N . ASN B 1 143 ? 3.950 4.728 7.152 1.00 24.35 143 ASN B N 1
ATOM 2507 C CA . ASN B 1 143 ? 3.870 6.023 7.813 1.00 24.03 143 ASN B CA 1
ATOM 2508 C C . ASN B 1 143 ? 5.231 6.691 8.009 1.00 24.77 143 ASN B C 1
ATOM 2509 O O . ASN B 1 143 ? 5.327 7.627 8.804 1.00 20.95 143 ASN B O 1
ATOM 2514 N N . LYS B 1 144 ? 6.288 6.228 7.336 1.00 21.45 144 LYS B N 1
ATOM 2515 C CA . LYS B 1 144 ? 7.618 6.742 7.665 1.00 20.93 144 LYS B CA 1
ATOM 2516 C C . LYS B 1 144 ? 7.750 8.244 7.381 1.00 20.45 144 LYS B C 1
ATOM 2517 O O . LYS B 1 144 ? 8.399 8.962 8.149 1.00 22.51 144 LYS B O 1
ATOM 2523 N N . GLU B 1 145 ? 7.148 8.744 6.284 1.00 16.34 145 GLU B N 1
ATOM 2524 C CA . GLU B 1 145 ? 7.223 10.179 5.997 1.00 19.36 145 GLU B CA 1
ATOM 2525 C C . GLU B 1 145 ? 6.570 10.993 7.099 1.00 17.96 145 GLU B C 1
ATOM 2526 O O . GLU B 1 145 ? 7.067 12.064 7.477 1.00 16.35 145 GLU B O 1
ATOM 2532 N N . LYS B 1 146 ? 5.439 10.512 7.621 1.00 20.43 146 LYS B N 1
ATOM 2533 C CA . LYS B 1 146 ? 4.761 11.233 8.689 1.00 17.46 146 LYS B CA 1
ATOM 2534 C C . LYS B 1 146 ? 5.557 11.194 9.985 1.00 16.32 146 LYS B C 1
ATOM 2535 O O . LYS B 1 146 ? 5.564 12.166 10.750 1.00 17.15 146 LYS B O 1
ATOM 2541 N N . ILE B 1 147 ? 6.202 10.066 10.273 1.00 17.42 147 ILE B N 1
ATOM 2542 C CA . ILE B 1 147 ? 6.980 9.976 11.502 1.00 16.06 147 ILE B CA 1
ATOM 2543 C C . ILE B 1 147 ? 8.225 10.854 11.402 1.00 14.47 147 ILE B C 1
ATOM 2544 O O . ILE B 1 147 ? 8.642 11.484 12.385 1.00 15.20 147 ILE B O 1
ATOM 2549 N N . GLN B 1 148 ? 8.826 10.930 10.210 1.00 13.82 148 GLN B N 1
ATOM 2550 C CA . GLN B 1 148 ? 9.954 11.853 10.032 1.00 14.96 148 GLN B CA 1
ATOM 2551 C C . GLN B 1 148 ? 9.527 13.290 10.298 1.00 15.82 148 GLN B C 1
ATOM 2552 O O . GLN B 1 148 ? 10.237 14.055 10.968 1.00 14.66 148 GLN B O 1
ATOM 2566 N N . LEU B 1 150 ? 7.117 14.223 12.255 1.00 15.90 150 LEU B N 1
ATOM 2567 C CA . LEU B 1 150 ? 6.931 14.384 13.697 1.00 18.10 150 LEU B CA 1
ATOM 2568 C C . LEU B 1 150 ? 8.256 14.652 14.399 1.00 19.91 150 LEU B C 1
ATOM 2569 O O . LEU B 1 150 ? 8.329 15.491 15.303 1.00 19.54 150 LEU B O 1
ATOM 2574 N N . LEU B 1 151 ? 9.321 13.946 14.007 1.00 18.31 151 LEU B N 1
ATOM 2575 C CA . LEU B 1 151 ? 10.631 14.266 14.566 1.00 11.96 151 LEU B CA 1
ATOM 2576 C C . LEU B 1 151 ? 11.023 15.699 14.238 1.00 11.75 151 LEU B C 1
ATOM 2577 O O . LEU B 1 151 ? 11.519 16.436 15.103 1.00 16.29 151 LEU B O 1
ATOM 2582 N N . ILE B 1 152 ? 10.840 16.104 12.976 1.00 13.49 152 ILE B N 1
ATOM 2583 C CA . ILE B 1 152 ? 11.214 17.457 12.557 1.00 11.31 152 ILE B CA 1
ATOM 2584 C C . ILE B 1 152 ? 10.440 18.502 13.368 1.00 19.88 152 ILE B C 1
ATOM 2585 O O . ILE B 1 152 ? 11.007 19.495 13.848 1.00 19.89 152 ILE B O 1
ATOM 2590 N N . LEU B 1 153 ? 9.130 18.306 13.511 1.00 19.32 153 LEU B N 1
ATOM 2591 C CA . LEU B 1 153 ? 8.316 19.317 14.195 1.00 23.65 153 LEU B CA 1
ATOM 2592 C C . LEU B 1 153 ? 8.500 19.264 15.704 1.00 23.19 153 LEU B C 1
ATOM 2593 O O . LEU B 1 153 ? 8.461 20.309 16.363 1.00 29.63 153 LEU B O 1
ATOM 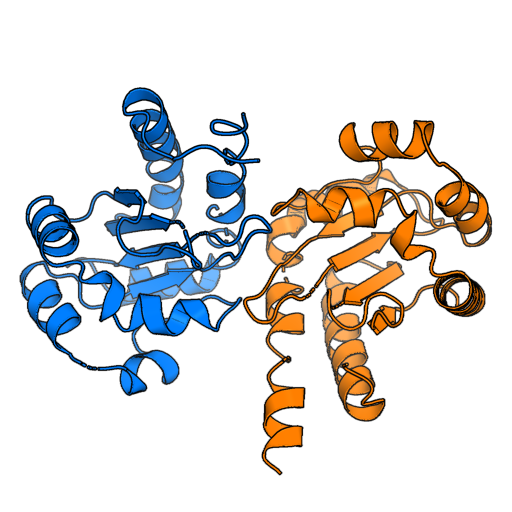2598 N N . THR B 1 154 ? 8.731 18.077 16.269 1.00 23.02 154 THR B N 1
ATOM 2599 C CA . THR B 1 154 ? 9.116 18.007 17.677 1.00 22.65 154 THR B CA 1
ATOM 2600 C C . THR B 1 154 ? 10.393 18.795 17.922 1.00 25.97 154 THR B C 1
ATOM 2601 O O . THR B 1 154 ? 10.479 19.605 18.852 1.00 20.66 154 THR B O 1
ATOM 2605 N N . HIS B 1 155 ? 11.402 18.581 17.078 1.00 19.06 155 HIS B N 1
ATOM 2606 C CA . HIS B 1 155 ? 12.678 19.230 17.306 1.00 15.63 155 HIS B CA 1
ATOM 2607 C C . HIS B 1 155 ? 12.570 20.738 17.114 1.00 24.39 155 HIS B C 1
ATOM 2608 O O . HIS B 1 155 ? 13.185 21.505 17.865 1.00 28.21 155 HIS B O 1
ATOM 2615 N N . GLU B 1 156 ? 11.841 21.181 16.088 1.00 23.36 156 GLU B N 1
ATOM 2616 C CA . GLU B 1 156 ? 11.604 22.613 15.928 1.00 25.92 156 GLU B CA 1
ATOM 2617 C C . GLU B 1 156 ? 10.908 23.181 17.159 1.00 30.58 156 GLU B C 1
ATOM 2618 O O . GLU B 1 156 ? 11.279 24.254 17.655 1.00 27.42 156 GLU B O 1
ATOM 2624 N N . LYS B 1 157 ? 9.907 22.463 17.673 1.00 28.75 157 LYS B N 1
ATOM 2625 C CA . LYS B 1 157 ? 9.175 22.934 18.848 1.00 28.14 157 LYS B CA 1
ATOM 2626 C C . LYS B 1 157 ? 10.094 23.050 20.054 1.00 41.73 157 LYS B C 1
ATOM 2627 O O . LYS B 1 157 ? 10.007 24.011 20.828 1.00 42.87 157 LYS B O 1
ATOM 2641 N N . LEU B 1 159 ? 13.491 23.385 20.089 1.00 29.23 159 LEU B N 1
ATOM 2642 C CA . LEU B 1 159 ? 14.378 24.529 19.917 1.00 25.57 159 LEU B CA 1
ATOM 2643 C C . LEU B 1 159 ? 13.618 25.832 20.113 1.00 31.87 159 LEU B C 1
ATOM 2644 O O . LEU B 1 159 ? 14.165 26.801 20.645 1.00 35.66 159 LEU B O 1
ATOM 2649 N N . GLY B 1 160 ? 12.357 25.872 19.681 1.00 28.78 160 GLY B N 1
ATOM 2650 C CA . GLY B 1 160 ? 11.564 27.070 19.874 1.00 31.06 160 GLY B CA 1
ATOM 2651 C C . GLY B 1 160 ? 11.310 27.358 21.341 1.00 51.79 160 GLY B C 1
ATOM 2652 O O . GLY B 1 160 ? 11.497 28.485 21.804 1.00 58.07 160 GLY B O 1
ATOM 2653 N N . LEU B 1 161 ? 10.896 26.334 22.097 1.00 46.68 161 LEU B N 1
ATOM 2654 C CA . LEU B 1 161 ? 10.596 26.534 23.513 1.00 43.53 161 LEU B CA 1
ATOM 2655 C C . LEU B 1 161 ? 11.838 26.941 24.290 1.00 48.32 161 LEU B C 1
ATOM 2656 O O . LEU B 1 161 ? 11.773 27.833 25.146 1.00 42.33 161 LEU B O 1
ATOM 2661 N N . TYR B 1 162 ? 12.979 26.308 24.013 1.00 37.80 162 TYR B N 1
ATOM 2662 C CA . TYR B 1 162 ? 14.207 26.745 24.665 1.00 47.69 162 TYR B CA 1
ATOM 2663 C C . TYR B 1 162 ? 14.620 28.139 24.224 1.00 54.34 162 TYR B C 1
ATOM 2664 O O . TYR B 1 162 ? 15.307 28.833 24.976 1.00 55.76 162 TYR B O 1
ATOM 2673 N N . GLN B 1 163 ? 14.206 28.564 23.031 1.00 45.89 163 GLN B N 1
ATOM 2674 C CA . GLN B 1 163 ? 14.538 29.903 22.562 1.00 57.66 163 GLN B CA 1
ATOM 2675 C C . GLN B 1 163 ? 13.738 30.958 23.322 1.00 60.95 163 GLN B C 1
ATOM 2676 O O . GLN B 1 163 ? 14.294 31.965 23.777 1.00 52.98 163 GLN B O 1
ATOM 2682 N N . SER B 1 164 ? 12.428 30.736 23.468 1.00 51.19 164 SER B N 1
ATOM 2683 C CA . SER B 1 164 ? 11.584 31.663 24.213 1.00 56.82 164 SER B CA 1
ATOM 2684 C C . SER B 1 164 ? 11.974 31.710 25.684 1.00 66.78 164 SER B C 1
ATOM 2685 O O . SER B 1 164 ? 12.028 32.788 26.287 1.00 70.29 164 SER B O 1
ATOM 2688 N N . ASN B 1 165 ? 12.231 30.545 26.279 1.00 63.66 165 ASN B N 1
ATOM 2689 C CA . ASN B 1 165 ? 12.630 30.489 27.681 1.00 72.69 165 ASN B CA 1
ATOM 2690 C C . ASN B 1 165 ? 13.913 31.276 27.925 1.00 80.02 165 ASN B C 1
ATOM 2691 O O . ASN B 1 165 ? 14.085 31.884 28.987 1.00 82.12 165 ASN B O 1
ATOM 2696 N N . SER B 1 166 ? 14.822 31.286 26.946 1.00 79.47 166 SER B N 1
ATOM 2697 C CA . SER B 1 166 ? 16.073 32.022 27.102 1.00 85.33 166 SER B CA 1
ATOM 2698 C C . SER B 1 166 ? 15.865 33.522 26.914 1.00 90.69 166 SER B C 1
ATOM 2699 O O . SER B 1 166 ? 16.556 34.332 27.543 1.00 96.17 166 SER B O 1
ATOM 2702 N N . ASP B 1 167 ? 14.928 33.915 26.045 1.00 91.05 167 ASP B N 1
ATOM 2703 C CA . ASP B 1 167 ? 14.639 35.336 25.866 1.00 93.74 167 ASP B CA 1
ATOM 2704 C C . ASP B 1 167 ? 14.058 35.942 27.139 1.00 90.92 167 ASP B C 1
ATOM 2705 O O . ASP B 1 167 ? 14.406 37.067 27.516 1.00 82.88 167 ASP B O 1
ATOM 2710 N N . LYS B 1 168 ? 13.181 35.207 27.816 1.00 92.91 168 LYS B N 1
ATOM 2711 C CA . LYS B 1 168 ? 12.525 35.685 29.028 1.00 93.23 168 LYS B CA 1
ATOM 2712 C C . LYS B 1 168 ? 13.326 35.332 30.279 1.00 88.07 168 LYS B C 1
ATOM 2713 O O . LYS B 1 168 ? 14.343 35.961 30.577 1.00 86.32 168 LYS B O 1
#

Organism: Yersinia enterocolitica serotype O:8 / biotype 1B (strain NCTC 13174 / 8081) (NCBI:txid393305)

Foldseek 3Di:
DFADPDDPVVLVVLLVVLVVVCCVLPDKWKWKWKAQVDQQQIDIRTPQPPVLVVVCNVVSCCVLQLVNVQLVPDQAKDWCPDPSSVVSPCVVSQVVVVVQQFHTWMKHHDADPRRMIIMIMGRRPPDVVSNVVSCVVCVVVVVSRVVSVVVSVVRVD/DPPPPVVLVVLLVLCVVPVCVLHDWWKWKWKAPVCLLDIDIRIPQPVVLVVVCSVVVCCVLQLVNVVLVVDQAKDKCPPPSNVVSCVVPVVSQVVCVVSQFHIWMWHHDDDPVRMIIMIIGRRPDDDDSSVVSCVVCVVVVVSRVVSVVSVVVVVVVVVD

Secondary structure (DSSP, 8-state):
-B--S--HHHHHHHHHHHHHHHGGG-S-EEEEE---SS-SS--EEE-S-HHHHHHHHHTTGGGG-HHHHHHTT-SS-EETTSHHHHHH---HHHHHHHTTT--SEEEEE-B-TT---EEEEE-TTS-HHHHHHHHHHHHHHH--HHHHHH--TTTB-/----HHHHHHHHHHHHHHHGGG-S-EEEEE--TTSTT---EEE-S-HHHHHHHHHTTGGGG-HHHHHHTT-SS-EETTSHHHHHHHHH--HHHHHHGGGT--SEEEEE-B-SS---EEEEE-TTS-HHHHHHHHHHTHHHH--HHHHHH--HHHHHHHH-

CATH classification: 3.30.450.80

Solvent-accessible surface area: 16272 Å² total

B-factor: mean 35.31, std 21.44, range [7.63, 119.42]

Radius of gyration: 20.64 Å; Cα contacts (8 Å, |Δi|>4): 470; chains: 2; bounding box: 39×51×52 Å